Protein 6WMK (pdb70)

Structure (mmCIF, N/CA/C/O backbone):
data_6WMK
#
_entry.id   6WMK
#
_cell.length_a   56.072
_cell.length_b   38.175
_cell.length_c   60.379
_cell.angle_alpha   90.000
_cell.angle_beta   98.260
_cell.angle_gamma   90.000
#
_symmetry.space_group_name_H-M   'P 1 21 1'
#
loop_
_entity.id
_entity.type
_entity.pdbx_description
1 polymer 'Beta sheet heterodimer LHD29 - Chain A'
2 polymer 'Beta sheet heterodimer LHD29 - Chain B'
3 water water
#
loop_
_atom_site.group_PDB
_atom_site.id
_atom_site.type_symbol
_atom_site.label_atom_id
_atom_site.label_alt_id
_atom_site.label_comp_id
_atom_site.label_asym_id
_atom_site.label_entity_id
_atom_site.label_seq_id
_atom_site.pdbx_PDB_ins_code
_atom_site.Cartn_x
_atom_site.Cartn_y
_atom_site.Cartn_z
_atom_site.occupancy
_atom_site.B_iso_or_equiv
_atom_site.auth_seq_id
_atom_site.auth_comp_id
_atom_site.auth_asym_id
_atom_site.auth_atom_id
_atom_site.pdbx_PDB_model_num
ATOM 1 N N . THR A 1 5 ? -3.65795 10.66543 -17.44421 1.000 45.08000 1 THR A N 1
ATOM 2 C CA . THR A 1 5 ? -4.45583 9.45054 -17.32586 1.000 48.34000 1 THR A CA 1
ATOM 3 C C . THR A 1 5 ? -3.56083 8.23663 -17.10791 1.000 43.26000 1 THR A C 1
ATOM 4 O O . THR A 1 5 ? -2.67495 7.95386 -17.91368 1.000 48.27000 1 THR A O 1
ATOM 8 N N . TRP A 1 6 ? -3.79965 7.52000 -16.01334 1.000 33.65000 2 TRP A N 1
ATOM 9 C CA . TRP A 1 6 ? -3.00170 6.36252 -15.63485 1.000 36.55000 2 TRP A CA 1
ATOM 10 C C . TRP A 1 6 ? -3.90142 5.14105 -15.52921 1.000 35.41000 2 TRP A C 1
ATOM 11 O O . TRP A 1 6 ? -4.97418 5.20668 -14.92000 1.000 38.69000 2 TRP A O 1
ATOM 22 N N . GLN A 1 7 ? -3.46405 4.03218 -16.12240 1.000 39.28000 3 GLN A N 1
ATOM 23 C CA . GLN A 1 7 ? -4.23771 2.79854 -16.14462 1.000 41.84000 3 GLN A CA 1
ATOM 24 C C . GLN A 1 7 ? -3.39630 1.66257 -15.58305 1.000 38.61000 3 GLN A C 1
ATOM 25 O O . GLN A 1 7 ? -2.25988 1.45224 -16.01722 1.000 42.13000 3 GLN A O 1
ATOM 31 N N . TRP A 1 8 ? -3.95177 0.94272 -14.61336 1.000 36.04000 4 TRP A N 1
ATOM 32 C CA . TRP A 1 8 ? -3.30196 -0.21160 -14.01169 1.000 25.40000 4 TRP A CA 1
ATOM 33 C C . TRP A 1 8 ? -4.01959 -1.48551 -14.43189 1.000 35.65000 4 TRP A C 1
ATOM 34 O O . TRP A 1 8 ? -5.25366 -1.54254 -14.43395 1.000 36.40000 4 TRP A O 1
ATOM 45 N N . VAL A 1 9 ? -3.24160 -2.50150 -14.79077 1.000 31.89000 5 VAL A N 1
ATOM 46 C CA . VAL A 1 9 ? -3.76212 -3.81814 -15.13936 1.000 26.39000 5 VAL A CA 1
ATOM 47 C C . VAL A 1 9 ? -3.11256 -4.80709 -14.18103 1.000 35.04000 5 VAL A C 1
ATOM 48 O O . VAL A 1 9 ? -1.97723 -5.24717 -14.40057 1.000 35.26000 5 VAL A O 1
ATOM 52 N N . LEU A 1 10 ? -3.82387 -5.15141 -13.11188 1.000 25.94000 6 LEU A N 1
ATOM 53 C CA . LEU A 1 10 ? -3.32640 -6.08181 -12.10886 1.000 26.44000 6 LEU A CA 1
ATOM 54 C C . LEU A 1 10 ? -3.79765 -7.48963 -12.45013 1.000 43.05000 6 LEU A C 1
ATOM 55 O O . LEU A 1 10 ? -4.99593 -7.72003 -12.64265 1.000 43.40000 6 LEU A O 1
ATOM 60 N N . ILE A 1 11 ? -2.85736 -8.42743 -12.52202 1.000 35.96000 7 ILE A N 1
ATOM 61 C CA . ILE A 1 11 ? -3.11073 -9.75420 -13.07421 1.000 42.27000 7 ILE A CA 1
ATOM 62 C C . ILE A 1 11 ? -2.98370 -10.79131 -11.96704 1.000 40.99000 7 ILE A C 1
ATOM 63 O O . ILE A 1 11 ? -1.94304 -10.87897 -11.30329 1.000 41.29000 7 ILE A O 1
ATOM 68 N N . ASN A 1 12 ? -4.04650 -11.57761 -11.77807 1.000 39.60000 8 ASN A N 1
ATOM 69 C CA . ASN A 1 12 ? -4.06647 -12.71702 -10.85888 1.000 45.22000 8 ASN A CA 1
ATOM 70 C C . ASN A 1 12 ? -3.66880 -12.29478 -9.44277 1.000 42.87000 8 ASN A C 1
ATOM 71 O O . ASN A 1 12 ? -2.70514 -12.79568 -8.85958 1.000 65.12000 8 ASN A O 1
ATOM 76 N N . ILE A 1 13 ? -4.43486 -11.35432 -8.89671 1.000 37.09000 9 ILE A N 1
ATOM 77 C CA . ILE A 1 13 ? -4.19411 -10.84462 -7.55520 1.000 42.19000 9 ILE A CA 1
ATOM 78 C C . ILE A 1 13 ? -5.30401 -11.33352 -6.63358 1.000 44.45000 9 ILE A C 1
ATOM 79 O O . ILE A 1 13 ? -6.36504 -11.78537 -7.07208 1.000 43.20000 9 ILE A O 1
ATOM 84 N N . SER A 1 14 ? -5.04466 -11.23661 -5.33294 1.000 48.19000 10 SER A N 1
ATOM 85 C CA . SER A 1 14 ? -5.98798 -11.69603 -4.32617 1.000 46.36000 10 SER A CA 1
ATOM 86 C C . SER A 1 14 ? -7.26250 -10.85593 -4.34046 1.000 57.27000 10 SER A C 1
ATOM 87 O O . SER A 1 14 ? -7.28672 -9.71182 -4.80311 1.000 49.67000 10 SER A O 1
ATOM 90 N N . GLU A 1 15 ? -8.33914 -11.45002 -3.82118 1.000 53.38000 11 GLU A N 1
ATOM 91 C CA . GLU A 1 15 ? -9.58542 -10.70894 -3.66742 1.000 59.84000 11 GLU A CA 1
ATOM 92 C C . GLU A 1 15 ? -9.47317 -9.65552 -2.57405 1.000 58.88000 11 GLU A C 1
ATOM 93 O O . GLU A 1 15 ? -10.07793 -8.58310 -2.68342 1.000 58.45000 11 GLU A O 1
ATOM 95 N N . GLU A 1 16 ? -8.70669 -9.93895 -1.51814 1.000 47.08000 12 GLU A N 1
ATOM 96 C CA . GLU A 1 16 ? -8.50773 -8.94947 -0.46507 1.000 50.69000 12 GLU A CA 1
ATOM 97 C C . GLU A 1 16 ? -7.58915 -7.82798 -0.93276 1.000 56.03000 12 GLU A C 1
ATOM 98 O O . GLU A 1 16 ? -7.79349 -6.66148 -0.57672 1.000 60.67000 12 GLU A O 1
ATOM 100 N N . ALA A 1 17 ? -6.57099 -8.16237 -1.72999 1.000 56.60000 13 ALA A N 1
ATOM 101 C CA . ALA A 1 17 ? -5.68366 -7.13629 -2.26741 1.000 52.96000 13 ALA A CA 1
ATOM 102 C C . ALA A 1 17 ? -6.42626 -6.21389 -3.22511 1.000 47.59000 13 ALA A C 1
ATOM 103 O O . ALA A 1 17 ? -6.22002 -4.99543 -3.20639 1.000 48.01000 13 ALA A O 1
ATOM 105 N N . ARG A 1 18 ? -7.29326 -6.77694 -4.07006 1.000 46.11000 14 ARG A N 1
ATOM 106 C CA . ARG A 1 18 ? -8.09851 -5.95069 -4.96311 1.000 46.42000 14 ARG A CA 1
ATOM 107 C C . ARG A 1 18 ? -8.97263 -4.98223 -4.17664 1.000 55.20000 14 ARG A C 1
ATOM 108 O O . ARG A 1 18 ? -9.12769 -3.81803 -4.56409 1.000 47.85000 14 ARG A O 1
ATOM 116 N N . GLN A 1 19 ? -9.54329 -5.44436 -3.06123 1.000 47.42000 15 GLN A N 1
ATOM 117 C CA . GLN A 1 19 ? -10.38424 -4.57910 -2.24040 1.00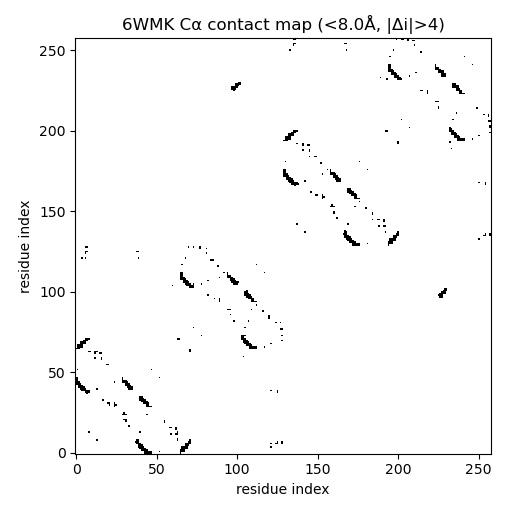0 46.61000 15 GLN A CA 1
ATOM 118 C C . GLN A 1 19 ? -9.58755 -3.41644 -1.66064 1.000 44.23000 15 GLN A C 1
ATOM 119 O O . GLN A 1 19 ? -10.05061 -2.26983 -1.67565 1.000 39.46000 15 GLN A O 1
ATOM 125 N N . ARG A 1 20 ? -8.38555 -3.69131 -1.14503 1.000 39.84000 16 ARG A N 1
ATOM 126 C CA . ARG A 1 20 ? -7.58211 -2.63184 -0.54126 1.000 52.17000 16 ARG A CA 1
ATOM 127 C C . ARG A 1 20 ? -7.09359 -1.63714 -1.58769 1.000 42.40000 16 ARG A C 1
ATOM 128 O O . ARG A 1 20 ? -6.98679 -0.43784 -1.30685 1.000 45.54000 16 ARG A O 1
ATOM 136 N N . ILE A 1 21 ? -6.78669 -2.11258 -2.79692 1.000 39.81000 17 ILE A N 1
ATOM 137 C CA . ILE A 1 21 ? -6.29740 -1.21251 -3.83711 1.000 44.94000 17 ILE A CA 1
ATOM 138 C C . ILE A 1 21 ? -7.42032 -0.31698 -4.34190 1.000 33.49000 17 ILE A C 1
ATOM 139 O O . ILE A 1 21 ? -7.22807 0.88951 -4.53360 1.000 39.47000 17 ILE A O 1
ATOM 144 N N . GLU A 1 22 ? -8.60851 -0.88719 -4.56504 1.000 39.88000 18 GLU A N 1
ATOM 145 C CA . GLU A 1 22 ? -9.73874 -0.08171 -5.01896 1.000 44.26000 18 GLU A CA 1
ATOM 146 C C . GLU A 1 22 ? -10.07926 1.00986 -4.01148 1.000 38.16000 18 GLU A C 1
ATOM 147 O O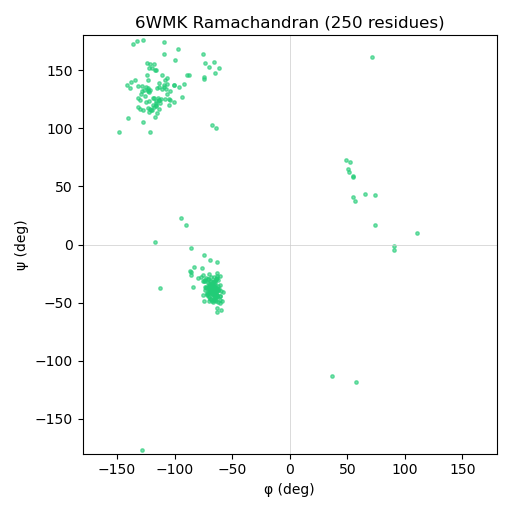 . GLU A 1 22 ? -10.30674 2.16459 -4.39084 1.000 44.07000 18 GLU A O 1
ATOM 153 N N . GLU A 1 23 ? -10.11115 0.66701 -2.72103 1.000 36.77000 19 GLU A N 1
ATOM 154 C CA . GLU A 1 23 ? -10.42333 1.66595 -1.70316 1.000 52.43000 19 GLU A CA 1
ATOM 155 C C . GLU A 1 23 ? -9.32518 2.71711 -1.60495 1.000 46.63000 19 GLU A C 1
ATOM 156 O O . GLU A 1 23 ? -9.60621 3.89661 -1.36240 1.000 56.61000 19 GLU A O 1
ATOM 162 N N . TYR A 1 24 ? -8.06908 2.31113 -1.79457 1.000 43.16000 20 TYR A N 1
ATOM 163 C CA . TYR A 1 24 ? -6.97130 3.26902 -1.73395 1.000 42.72000 20 TYR A CA 1
ATOM 164 C C . TYR A 1 24 ? -7.01771 4.23705 -2.91010 1.000 44.72000 20 TYR A C 1
ATOM 165 O O . TYR A 1 24 ? -6.75187 5.43356 -2.74661 1.000 34.88000 20 TYR A O 1
ATOM 174 N N . VAL A 1 25 ? -7.36212 3.74179 -4.10083 1.000 37.09000 21 VAL A N 1
ATOM 175 C CA . VAL A 1 25 ? -7.43199 4.61047 -5.27204 1.000 42.53000 21 VAL A CA 1
ATOM 176 C C . VAL A 1 25 ? -8.64901 5.52520 -5.19121 1.000 38.92000 21 VAL A C 1
ATOM 177 O O . VAL A 1 25 ? -8.59357 6.68969 -5.60478 1.000 38.69000 21 VAL A O 1
ATOM 181 N N . ARG A 1 26 ? -9.76484 5.02005 -4.65484 1.000 37.24000 22 ARG A N 1
ATOM 182 C CA . ARG A 1 26 ? -10.95793 5.85213 -4.51409 1.000 37.43000 22 ARG A CA 1
ATOM 183 C C . ARG A 1 26 ? -10.72013 7.00166 -3.54214 1.000 41.83000 22 ARG A C 1
ATOM 184 O O . ARG A 1 26 ? -11.21135 8.11535 -3.75923 1.000 46.49000 22 ARG A O 1
ATOM 192 N N . ARG A 1 27 ? -9.97049 6.75264 -2.46511 1.000 41.71000 23 ARG A N 1
ATOM 193 C CA . ARG A 1 27 ? -9.63219 7.82748 -1.53687 1.000 46.10000 23 ARG A CA 1
ATOM 194 C C . ARG A 1 27 ? -8.70714 8.84729 -2.18839 1.000 37.39000 23 ARG A C 1
ATOM 195 O O . ARG A 1 27 ? -8.87529 10.05730 -1.99710 1.000 45.40000 23 ARG A O 1
ATOM 203 N N . ILE A 1 28 ? -7.72418 8.37870 -2.96019 1.000 49.75000 24 ILE A N 1
ATOM 204 C CA . ILE A 1 28 ? -6.82304 9.29551 -3.65148 1.000 46.21000 24 ILE A CA 1
ATOM 205 C C . ILE A 1 28 ? -7.57688 10.08802 -4.71137 1.000 47.36000 24 ILE A C 1
ATOM 206 O O . ILE A 1 28 ? -7.37163 11.29859 -4.86397 1.000 56.88000 24 ILE A O 1
ATOM 211 N N . SER A 1 29 ? -8.46755 9.42400 -5.45245 1.000 42.69000 25 SER A N 1
ATOM 212 C CA . SER A 1 29 ? -9.24247 10.11663 -6.47605 1.000 48.17000 25 SER A CA 1
ATOM 213 C C . SER A 1 29 ? -10.18117 11.15012 -5.86769 1.000 53.51000 25 SER A C 1
ATOM 214 O O . SER A 1 29 ? -10.40662 12.20770 -6.46615 1.000 61.11000 25 SER A O 1
ATOM 217 N N . LYS A 1 30 ? -10.73034 10.86871 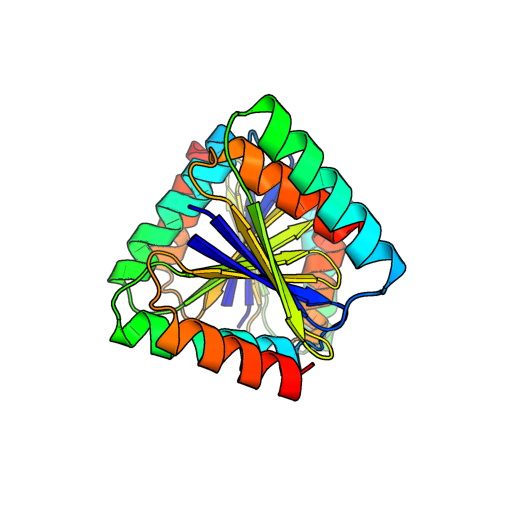-4.68405 0.850 42.35000 26 LYS A N 1
ATOM 218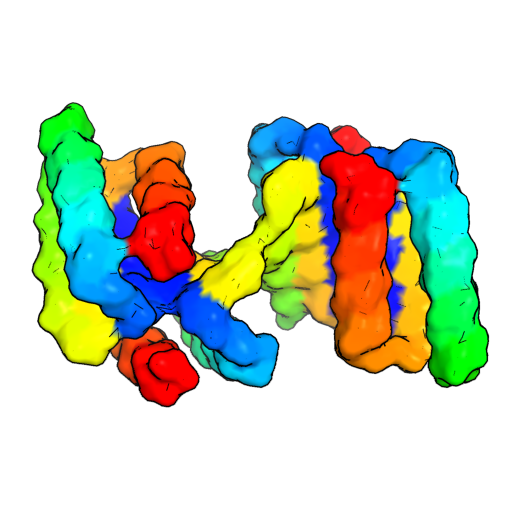 C CA . LYS A 1 30 ? -11.61515 11.82912 -4.03321 0.850 44.71000 26 LYS A CA 1
ATOM 219 C C . LYS A 1 30 ? -10.85908 13.08209 -3.61038 0.850 42.93000 26 LYS A C 1
ATOM 220 O O . LYS A 1 30 ? -11.34991 14.20161 -3.79559 0.850 47.79000 26 LYS A O 1
ATOM 226 N N . LYS A 1 31 ? -9.66105 12.91703 -3.04550 0.810 55.19000 27 LYS A N 1
ATOM 227 C CA . LYS A 1 31 ? -8.92311 14.07129 -2.54485 0.810 46.42000 27 LYS A CA 1
ATOM 228 C C . LYS A 1 31 ? -8.34247 14.90613 -3.67853 0.810 50.34000 27 LYS A C 1
ATOM 229 O O . LYS A 1 31 ? -8.20886 16.12699 -3.53987 0.810 45.67000 27 LYS A O 1
ATOM 235 N N . GLU A 1 32 ? -8.00062 14.27776 -4.80025 1.000 55.52000 28 GLU A N 1
ATOM 236 C CA . GLU A 1 32 ? -7.45628 14.98558 -5.95064 1.000 54.66000 28 GLU A CA 1
ATOM 237 C C . GLU A 1 32 ? -8.53357 15.54186 -6.87208 1.000 45.00000 28 GLU A C 1
ATOM 238 O O . GLU A 1 32 ? -8.20051 16.21503 -7.85293 1.000 57.95000 28 GLU A O 1
ATOM 244 N N . GLY A 1 33 ? -9.80693 15.28149 -6.58690 1.000 47.62000 29 GLY A N 1
ATOM 245 C CA . GLY A 1 33 ? -10.87519 15.81483 -7.40769 1.000 52.89000 29 GLY A CA 1
ATOM 246 C C . GLY A 1 33 ? -11.05136 15.14616 -8.74861 1.000 60.15000 29 GLY A C 1
ATOM 247 O O . GLY A 1 33 ? -11.70615 15.71141 -9.62985 1.000 49.82000 29 GLY A O 1
ATOM 248 N N . THR A 1 34 ? -10.48333 13.96195 -8.93479 1.000 63.55000 30 THR A N 1
ATOM 249 C CA . THR A 1 34 ? -10.63980 13.18742 -10.15519 1.000 59.85000 30 THR A CA 1
ATOM 250 C C . THR A 1 34 ? -11.51025 11.96579 -9.88128 1.000 47.68000 30 THR A C 1
ATOM 251 O O . THR A 1 34 ? -11.89593 11.68961 -8.73933 1.000 61.54000 30 THR A O 1
ATOM 255 N N . GLU A 1 35 ? -11.82594 11.23355 -10.94886 0.900 47.59000 31 GLU A N 1
ATOM 256 C CA . GLU A 1 35 ? -12.64779 10.03902 -10.84276 0.900 51.23000 31 GLU A CA 1
ATOM 257 C C . GLU A 1 35 ? -11.89878 8.83751 -11.40146 0.900 51.77000 31 GLU A C 1
ATOM 258 O O . GLU A 1 35 ? -11.04047 8.97123 -12.27913 0.900 49.88000 31 GLU A O 1
ATOM 264 N N . VAL A 1 36 ? -12.23042 7.66069 -10.87715 1.000 43.05000 32 VAL A N 1
ATOM 265 C CA . VAL A 1 36 ? -11.54168 6.42160 -11.20982 1.000 46.73000 32 VAL A CA 1
ATOM 266 C C . VAL A 1 36 ? -12.56789 5.40948 -11.70113 1.000 43.06000 32 VAL A C 1
ATOM 267 O O . VAL A 1 36 ? -13.65105 5.27677 -11.12182 1.000 41.30000 32 VAL A O 1
ATOM 271 N N . HIS A 1 37 ? -12.23053 4.71168 -12.78183 1.000 41.73000 33 HIS A N 1
ATOM 272 C CA . HIS A 1 37 ? -13.08456 3.68567 -13.36571 1.000 45.77000 33 HIS A CA 1
ATOM 273 C C . HIS A 1 37 ? -12.43438 2.32234 -13.17586 1.000 48.67000 33 HIS A C 1
ATOM 274 O O . HIS A 1 37 ? -11.28243 2.12039 -13.57308 1.000 35.63000 33 HIS A O 1
ATOM 281 N N . PHE A 1 38 ? -13.16737 1.39545 -12.56576 1.000 40.27000 34 PHE A N 1
ATOM 282 C CA . PHE A 1 38 ? -12.68041 0.04544 -12.32259 1.000 38.28000 34 PHE A CA 1
ATOM 283 C C . PHE A 1 38 ? -13.36078 -0.93420 -13.26844 1.000 34.67000 34 PHE A C 1
ATOM 284 O O . PHE A 1 38 ? -14.54415 -0.78624 -13.58575 1.000 33.59000 34 PHE A O 1
ATOM 292 N N . GLU A 1 39 ? -12.60411 -1.93278 -13.71614 1.000 31.26000 35 GLU A N 1
ATOM 293 C CA . GLU A 1 39 ? -13.14127 -3.05078 -14.47714 1.000 31.69000 35 GLU A CA 1
ATOM 294 C C . GLU A 1 39 ? -12.55226 -4.33609 -13.92022 1.000 43.22000 35 GLU A C 1
ATOM 295 O O . GLU A 1 39 ? -11.37411 -4.37845 -13.55339 1.000 35.09000 35 GLU A O 1
ATOM 301 N N . LYS A 1 40 ? -13.37486 -5.37945 -13.85491 1.000 36.99000 36 LYS A N 1
ATOM 302 C CA . LYS A 1 40 ? -12.98339 -6.63857 -13.23853 1.000 35.92000 36 LYS A CA 1
ATOM 303 C C . LYS A 1 40 ? -13.33027 -7.79597 -14.15880 1.000 48.28000 36 LYS A C 1
ATOM 304 O O . LYS A 1 40 ? -14.47966 -7.93131 -14.58990 1.000 40.38000 36 LYS A O 1
ATOM 310 N N . ASP A 1 41 ? -12.33248 -8.62002 -14.45803 1.000 42.92000 37 ASP A N 1
ATOM 311 C CA . ASP A 1 41 ? -12.52016 -9.89741 -15.12409 1.000 47.18000 37 ASP A CA 1
ATOM 312 C C . ASP A 1 41 ? -11.83668 -10.96562 -14.28360 1.000 52.12000 37 ASP A C 1
ATOM 313 O O . ASP A 1 41 ? -11.19315 -10.66878 -13.27229 1.000 53.16000 37 ASP A O 1
ATOM 318 N N . ASP A 1 42 ? -11.98061 -12.22033 -14.69812 1.000 56.73000 38 ASP A N 1
ATOM 319 C CA . ASP A 1 42 ? -11.39515 -13.32185 -13.93804 1.000 57.52000 38 ASP A CA 1
ATOM 320 C C . ASP A 1 42 ? -9.87800 -13.23366 -14.02495 1.000 43.50000 38 ASP A C 1
ATOM 321 O O . ASP A 1 42 ? -9.27716 -13.57563 -15.04581 1.000 58.01000 38 ASP A O 1
ATOM 326 N N . GLY A 1 43 ? -9.25500 -12.75566 -12.94787 1.000 51.59000 39 GLY A N 1
ATOM 327 C CA . GLY A 1 43 ? -7.81630 -12.65990 -12.86482 1.000 59.60000 39 GLY A CA 1
ATOM 328 C C . GLY A 1 43 ? -7.21913 -11.35537 -13.34775 1.000 46.74000 39 GLY A C 1
ATOM 329 O O . GLY A 1 43 ? -6.00072 -11.17416 -13.23158 1.000 57.51000 39 GLY A O 1
ATOM 330 N N . VAL A 1 44 ? -8.02489 -10.44183 -13.88508 1.000 55.53000 40 VAL A N 1
ATOM 331 C CA . VAL A 1 44 ? -7.53497 -9.16916 -14.40458 1.000 47.48000 40 VAL A CA 1
ATOM 332 C C . VAL A 1 44 ? -8.37565 -8.04906 -13.80710 1.000 49.87000 40 VAL A C 1
ATOM 333 O O . VAL A 1 44 ? -9.60557 -8.05305 -13.93974 1.000 46.87000 40 VAL A O 1
ATOM 337 N N . LEU A 1 45 ? -7.71523 -7.09202 -13.15773 1.000 37.65000 41 LEU A N 1
ATOM 338 C CA . LEU A 1 45 ? -8.36752 -5.92013 -12.58469 1.000 35.08000 41 LEU A CA 1
ATOM 339 C C . LEU A 1 45 ? -7.85608 -4.67533 -13.29500 1.000 37.71000 41 LEU A C 1
ATOM 340 O O . LEU A 1 45 ? -6.65424 -4.38823 -13.26287 1.000 37.66000 41 LEU A O 1
ATOM 345 N N . HIS A 1 46 ? -8.76446 -3.94364 -13.93247 1.000 27.84000 42 HIS A N 1
ATOM 346 C CA . HIS A 1 46 ? -8.44231 -2.69003 -14.59846 1.000 33.63000 42 HIS A CA 1
ATOM 347 C C . HIS A 1 46 ? -8.75058 -1.51868 -13.67719 1.000 32.63000 42 HIS A C 1
ATOM 348 O O . HIS A 1 46 ? -9.80554 -1.47741 -13.03733 1.000 32.15000 42 HIS A O 1
ATOM 355 N N . ILE A 1 47 ? -7.82295 -0.56795 -13.61572 1.000 32.27000 43 ILE A N 1
ATOM 356 C CA . ILE A 1 47 ? -7.99151 0.66210 -12.85233 1.000 32.24000 43 ILE A CA 1
ATOM 357 C C . ILE A 1 47 ? -7.59125 1.81572 -13.75431 1.000 42.02000 43 ILE A C 1
ATOM 358 O O . ILE A 1 47 ? -6.43806 1.88987 -14.19150 1.000 34.48000 43 ILE A O 1
ATOM 363 N N . ARG A 1 48 ? -8.53188 2.71304 -14.02863 1.000 31.22000 44 ARG A N 1
ATOM 364 C CA . ARG A 1 48 ? -8.29800 3.84647 -14.91570 1.000 35.20000 44 ARG A CA 1
ATOM 365 C C . ARG A 1 48 ? -8.58908 5.12692 -14.14684 1.000 35.61000 44 ARG A C 1
ATOM 366 O O . ARG A 1 48 ? -9.73804 5.38464 -13.77505 1.000 39.03000 44 ARG A O 1
ATOM 374 N N . VAL A 1 49 ? -7.55187 5.92391 -13.90805 1.000 35.48000 45 VAL A N 1
ATOM 375 C CA . VAL A 1 49 ? -7.66901 7.17214 -13.16536 1.000 37.86000 45 VAL A CA 1
ATOM 376 C C . VAL A 1 49 ? -7.34776 8.31891 -14.11128 1.000 35.18000 45 VAL A C 1
ATOM 377 O O . VAL A 1 49 ? -6.20607 8.45387 -14.57029 1.000 40.62000 45 VAL A O 1
ATOM 381 N N . LYS A 1 50 ? -8.35338 9.13721 -14.40221 1.000 37.09000 46 LYS A N 1
ATOM 382 C CA . LYS A 1 50 ? -8.16395 10.33435 -15.20441 1.000 40.63000 46 LYS A CA 1
ATOM 383 C C . LYS A 1 50 ? -7.46426 11.41592 -14.38989 1.000 49.08000 46 LYS A C 1
ATOM 384 O O . LYS A 1 50 ? -7.69708 11.56146 -13.19182 1.000 55.15000 46 LYS A O 1
ATOM 390 N N . ASN A 1 51 ? -6.60196 12.17681 -15.05754 1.000 56.48000 47 ASN A N 1
ATOM 391 C CA . ASN A 1 51 ? -5.90574 13.32280 -14.47212 1.000 54.67000 47 ASN A CA 1
ATOM 392 C C . ASN A 1 51 ? -5.26350 12.96161 -13.13055 1.000 48.78000 47 ASN A C 1
ATOM 393 O O . ASN A 1 51 ? -5.70791 13.36810 -12.05850 1.000 57.94000 47 ASN A O 1
ATOM 398 N N . LEU A 1 52 ? -4.19306 12.18190 -13.22886 1.000 42.90000 48 LEU A N 1
ATOM 399 C CA . LEU A 1 52 ? -3.41518 11.77812 -12.06890 1.000 41.21000 48 LEU A CA 1
ATOM 400 C C . LEU A 1 52 ? -1.97169 12.21344 -12.26408 1.000 54.87000 48 LEU A C 1
ATOM 401 O O . LEU A 1 52 ? -1.39456 12.00137 -13.33580 1.000 45.98000 48 LEU A O 1
ATOM 406 N N . HIS A 1 53 ? -1.39765 12.82544 -11.23360 1.000 54.78000 49 HIS A N 1
ATOM 407 C CA . HIS A 1 53 ? -0.02465 13.28934 -11.31403 1.000 47.51000 49 HIS A CA 1
ATOM 408 C C . HIS A 1 53 ? 0.94703 12.11952 -11.20214 1.000 51.47000 49 HIS A C 1
ATOM 409 O O . HIS A 1 53 ? 0.59496 11.01530 -10.77765 1.000 50.78000 49 HIS A O 1
ATOM 416 N N . GLU A 1 54 ? 2.19403 12.38597 -11.58957 1.000 59.34000 50 GLU A N 1
ATOM 417 C CA . GLU A 1 54 ? 3.18223 11.32078 -11.71286 1.000 49.07000 50 GLU A CA 1
ATOM 418 C C . GLU A 1 54 ? 3.56971 10.75650 -10.35111 1.000 55.20000 50 GLU A C 1
ATOM 419 O O . GLU A 1 54 ? 3.79188 9.54760 -10.21576 1.000 50.01000 50 GLU A O 1
ATOM 425 N N . LYS A 1 55 ? 3.65619 11.61230 -9.33052 0.920 46.54000 51 LYS A N 1
ATOM 426 C CA . LYS A 1 55 ? 4.00323 11.12877 -7.99922 0.920 50.44000 51 LYS A CA 1
ATOM 427 C C . LYS A 1 55 ? 2.86607 10.32435 -7.38319 0.920 48.33000 51 LYS A C 1
AT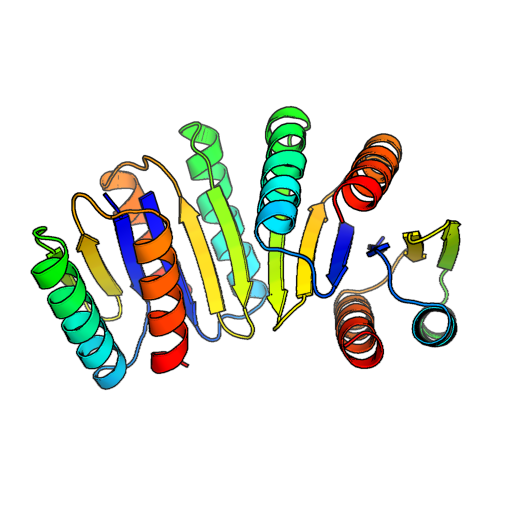OM 428 O O . LYS A 1 55 ? 3.11666 9.37759 -6.62924 0.920 50.93000 51 LYS A O 1
ATOM 434 N N . ARG A 1 56 ? 1.61730 10.68121 -7.69209 1.000 40.60000 52 ARG A N 1
ATOM 435 C CA . ARG A 1 56 ? 0.48597 9.88741 -7.22566 1.000 48.12000 52 ARG A CA 1
ATOM 436 C C . ARG A 1 56 ? 0.49202 8.50101 -7.85105 1.000 49.12000 52 ARG A C 1
ATOM 437 O O . ARG A 1 56 ? 0.18858 7.50966 -7.17746 1.000 45.60000 52 ARG A O 1
ATOM 445 N N . ALA A 1 57 ? 0.83382 8.41353 -9.13942 1.000 41.91000 53 ALA A N 1
ATOM 446 C CA . ALA A 1 57 ? 0.84697 7.12553 -9.82300 1.000 39.98000 53 ALA A CA 1
ATOM 447 C C . ALA A 1 57 ? 1.86900 6.18310 -9.20587 1.000 37.29000 53 ALA A C 1
ATOM 448 O O . ALA A 1 57 ? 1.57912 5.00775 -8.96581 1.000 40.23000 53 ALA A O 1
ATOM 450 N N . ARG A 1 58 ? 3.07738 6.68181 -8.94242 1.000 47.43000 54 ARG A N 1
ATOM 451 C CA . ARG A 1 58 ? 4.09976 5.86920 -8.29428 1.000 53.62000 54 ARG A CA 1
ATOM 452 C C . ARG A 1 58 ? 3.65811 5.43122 -6.90803 1.000 40.94000 54 ARG A C 1
ATOM 453 O O . ARG A 1 58 ? 3.94971 4.30913 -6.48037 1.000 45.51000 54 ARG A O 1
ATOM 461 N N . GLU A 1 59 ? 2.96948 6.31100 -6.17945 1.000 47.59000 55 GLU A N 1
ATOM 462 C CA . GLU A 1 59 ? 2.49967 5.95393 -4.84894 1.000 47.41000 55 GLU A CA 1
ATOM 463 C C . GLU A 1 59 ? 1.46803 4.83585 -4.92225 1.000 43.46000 55 GLU A C 1
ATOM 464 O O . GLU A 1 59 ? 1.51382 3.88354 -4.13650 1.000 42.81000 55 GLU A O 1
ATOM 470 N N . ILE A 1 60 ? 0.52782 4.93677 -5.86447 1.000 36.16000 56 ILE A N 1
ATOM 471 C CA . ILE A 1 60 ? -0.47627 3.88892 -6.03425 1.000 40.83000 56 ILE A CA 1
ATOM 472 C C . ILE A 1 60 ? 0.18382 2.58352 -6.44885 1.000 38.20000 56 ILE A C 1
ATOM 473 O O . ILE A 1 60 ? -0.22813 1.49732 -6.01897 1.000 35.07000 56 ILE A O 1
ATOM 478 N N . HIS A 1 61 ? 1.22242 2.66226 -7.28276 1.000 34.32000 57 HIS A N 1
ATOM 479 C CA . HIS A 1 61 ? 1.88552 1.45279 -7.75355 1.000 39.37000 57 HIS A CA 1
ATOM 480 C C . HIS A 1 61 ? 2.65159 0.76678 -6.62921 1.000 36.53000 57 HIS A C 1
ATOM 481 O O . HIS A 1 61 ? 2.67340 -0.46645 -6.54899 1.000 34.93000 57 HIS A O 1
ATOM 488 N N . GLU A 1 62 ? 3.28816 1.54673 -5.75244 1.000 39.94000 58 GLU A N 1
ATOM 489 C CA . GLU A 1 62 ? 4.00965 0.94925 -4.63338 1.000 41.29000 58 GLU A CA 1
ATOM 490 C C . GLU A 1 62 ? 3.05072 0.31796 -3.63198 1.000 45.31000 58 GLU A C 1
ATOM 491 O O . GLU A 1 62 ? 3.32077 -0.76846 -3.10671 1.000 44.34000 58 GLU A O 1
ATOM 497 N N . TYR A 1 63 ? 1.92593 0.98176 -3.35392 1.000 35.79000 59 TYR A N 1
ATOM 498 C CA . TYR A 1 63 ? 0.93411 0.39685 -2.45868 1.000 42.25000 59 TYR A CA 1
ATOM 499 C C . TYR A 1 63 ? 0.32439 -0.86463 -3.05380 1.000 45.95000 59 TYR A C 1
ATOM 500 O O . TYR A 1 63 ? -0.02205 -1.79264 -2.31415 1.000 43.85000 59 TYR A O 1
ATOM 509 N N . ALA A 1 64 ? 0.18797 -0.91778 -4.38055 1.000 46.45000 60 ALA A N 1
ATOM 510 C CA . ALA A 1 64 ? -0.33915 -2.11566 -5.02518 1.000 38.69000 60 ALA A CA 1
ATOM 511 C C . ALA A 1 64 ? 0.57443 -3.30943 -4.78404 1.000 41.58000 60 ALA A C 1
ATOM 512 O O . ALA A 1 64 ? 0.11741 -4.38258 -4.37635 1.000 42.00000 60 ALA A O 1
ATOM 514 N N . LYS A 1 65 ? 1.87749 -3.13699 -5.02187 1.000 40.74000 61 LYS A N 1
ATOM 515 C CA . LYS A 1 65 ? 2.81827 -4.22614 -4.78365 1.000 49.01000 61 LYS A CA 1
ATOM 516 C C . LYS A 1 65 ? 2.88421 -4.60121 -3.30930 1.000 51.40000 61 LYS A C 1
ATOM 517 O O . LYS A 1 65 ? 3.13630 -5.76530 -2.97880 1.000 48.48000 61 LYS A O 1
ATOM 523 N N . ARG A 1 66 ? 2.65344 -3.63982 -2.41335 1.000 42.64000 62 ARG A N 1
ATOM 524 C CA . ARG A 1 66 ? 2.71710 -3.93437 -0.98596 1.000 46.32000 62 ARG A CA 1
ATOM 525 C C . ARG A 1 66 ? 1.60905 -4.89355 -0.56751 1.000 49.35000 62 ARG A C 1
ATOM 526 O O . ARG A 1 66 ? 1.86374 -5.86725 0.15037 1.000 45.93000 62 ARG A O 1
ATOM 528 N N . VAL A 1 67 ? 0.37765 -4.64656 -1.01741 1.000 45.78000 63 VAL A N 1
ATOM 529 C CA . VAL A 1 67 ? -0.75246 -5.47393 -0.60833 1.000 45.93000 63 VAL A CA 1
ATOM 530 C C . VAL A 1 67 ? -0.93540 -6.71750 -1.47377 1.000 49.41000 63 VAL A C 1
ATOM 531 O O . VAL A 1 67 ? -1.54310 -7.69464 -1.01291 1.000 50.55000 63 VAL A O 1
ATOM 535 N N . ILE A 1 68 ? -0.43832 -6.71104 -2.71280 1.000 45.51000 64 ILE A N 1
ATOM 536 C CA . ILE A 1 68 ? -0.54386 -7.90056 -3.55380 1.000 44.95000 64 ILE A CA 1
ATOM 537 C C . ILE A 1 68 ? 0.42497 -8.97481 -3.07765 1.000 47.93000 64 ILE A C 1
ATOM 538 O O . ILE A 1 68 ? 0.09474 -10.16772 -3.06614 1.000 44.29000 64 ILE A O 1
ATOM 543 N N . LEU A 1 69 ? 1.62668 -8.57162 -2.67279 1.000 53.06000 65 LEU A N 1
ATOM 544 C CA . LEU A 1 69 ? 2.63331 -9.49153 -2.14907 1.000 49.88000 65 LEU A CA 1
ATOM 545 C C . LEU A 1 69 ? 2.09307 -10.32013 -0.98887 1.000 50.39000 65 LEU A C 1
ATOM 546 O O . LEU A 1 69 ? 1.88218 -9.80074 0.10619 1.000 64.16000 65 LEU A O 1
ATOM 551 N N . SER B 2 5 ? -1.02864 6.53237 -19.73991 1.000 42.75000 66 SER B N 1
ATOM 552 C CA . SER B 2 5 ? -0.04115 5.51962 -19.38434 1.000 47.63000 66 SER B CA 1
ATOM 553 C C . SER B 2 5 ? -0.70952 4.27184 -18.81835 1.000 42.35000 66 SER B C 1
ATOM 554 O O . SER B 2 5 ? -1.60517 4.36260 -17.97960 1.000 41.04000 66 SER B O 1
ATOM 557 N N . SER B 2 6 ? -0.26576 3.10737 -19.28175 1.000 38.19000 67 SER B N 1
ATOM 558 C CA . SER B 2 6 ? -0.77921 1.82547 -18.82377 1.000 41.20000 67 SER B CA 1
ATOM 559 C C . SER B 2 6 ? 0.31421 1.07304 -18.07778 1.000 41.74000 67 SER B C 1
ATOM 560 O O . SER B 2 6 ? 1.47574 1.07018 -18.49761 1.000 42.46000 67 SER B O 1
ATOM 563 N N . ILE B 2 7 ? -0.06002 0.43599 -16.97075 1.000 36.63000 68 ILE B N 1
ATOM 564 C CA . ILE B 2 7 ? 0.88392 -0.26538 -16.10771 1.000 36.71000 68 ILE B CA 1
ATOM 565 C C . ILE B 2 7 ? 0.37776 -1.68448 -15.89747 1.000 34.90000 68 ILE B C 1
ATOM 566 O O . ILE B 2 7 ? -0.69003 -1.88492 -15.30592 1.000 35.13000 68 ILE B O 1
ATOM 571 N N . PHE B 2 8 ? 1.14021 -2.66284 -16.37636 1.000 33.44000 69 PHE B N 1
ATOM 572 C CA . PHE B 2 8 ? 0.82379 -4.07345 -16.19482 1.000 24.49000 69 PHE B CA 1
ATOM 573 C C . PHE B 2 8 ? 1.68202 -4.62209 -15.06218 1.000 39.54000 69 PHE B C 1
ATOM 574 O O . PHE B 2 8 ? 2.91449 -4.54732 -15.12028 1.000 41.00000 69 PHE B O 1
ATOM 582 N N . LEU B 2 9 ? 1.03307 -5.16557 -14.03566 1.000 30.63000 70 LEU B N 1
ATOM 583 C CA . LEU B 2 9 ? 1.71615 -5.69096 -12.86016 1.000 38.30000 70 LEU B CA 1
ATOM 584 C C . LEU B 2 9 ? 1.47175 -7.18976 -12.77445 1.000 37.27000 70 LEU B C 1
ATOM 585 O O . LEU B 2 9 ? 0.31902 -7.63433 -12.74452 1.000 37.00000 70 LEU B O 1
ATOM 590 N N . LEU B 2 10 ? 2.55351 -7.96078 -12.73654 1.000 31.08000 71 LEU B N 1
ATOM 591 C CA . LEU B 2 10 ? 2.49653 -9.40755 -12.60655 1.000 36.11000 71 LEU B CA 1
ATOM 592 C C . LEU B 2 10 ? 3.21682 -9.82166 -11.33071 1.000 43.43000 71 LEU B C 1
ATOM 593 O O . LEU B 2 10 ? 4.13521 -9.13738 -10.87086 1.000 45.93000 71 LEU B O 1
ATOM 598 N N . SER B 2 11 ? 2.79460 -10.94789 -10.75879 1.000 49.93000 72 SER B N 1
ATOM 599 C CA . SER B 2 11 ? 3.29215 -11.39410 -9.46515 1.000 51.45000 72 SER B CA 1
ATOM 600 C C . SER B 2 11 ? 3.77733 -12.83342 -9.54906 1.000 58.48000 72 SER B C 1
ATOM 601 O O . SER B 2 11 ? 3.12175 -13.68431 -10.15824 1.000 58.85000 72 SER B O 1
ATOM 604 N N . ASN B 2 12 ? 4.93307 -13.09264 -8.93051 1.000 55.87000 73 ASN B N 1
ATOM 605 C CA . ASN B 2 12 ? 5.48302 -14.44374 -8.79096 1.000 62.56000 73 ASN B CA 1
ATOM 606 C C . ASN B 2 12 ? 5.65563 -15.13047 -10.14493 1.000 60.70000 73 ASN B C 1
ATOM 607 O O . ASN B 2 12 ? 5.43643 -16.33585 -10.28197 1.000 59.81000 73 ASN B O 1
ATOM 612 N N . VAL B 2 13 ? 6.05568 -14.36480 -11.15144 1.000 55.03000 74 VAL B N 1
ATOM 613 C CA . VAL B 2 13 ? 6.23856 -14.90153 -12.49452 1.000 50.93000 74 VAL B CA 1
ATOM 614 C C . VAL B 2 13 ? 7.66319 -15.41565 -12.63711 1.000 62.30000 74 VAL B C 1
ATOM 615 O O . VAL B 2 13 ? 8.60916 -14.87366 -12.05499 1.000 64.00000 74 VAL B O 1
ATOM 619 N N . SER B 2 14 ? 7.81570 -16.48422 -13.41390 1.000 59.70000 75 SER B N 1
ATOM 620 C CA . SER B 2 14 ? 9.13016 -17.05507 -13.65242 1.000 57.94000 75 SER B CA 1
ATOM 621 C C . SER B 2 14 ? 9.93453 -16.16132 -14.59159 1.000 56.17000 75 SER B C 1
ATOM 622 O O . SER B 2 14 ? 9.38462 -15.38069 -15.37326 1.000 52.91000 75 SER B O 1
ATOM 625 N N . GLU B 2 15 ? 11.26214 -16.27939 -14.50199 0.880 45.08000 76 GLU B N 1
ATOM 626 C CA . GLU B 2 15 ? 12.12112 -15.56839 -15.44353 0.880 57.32000 76 GLU B CA 1
ATOM 627 C C . GLU B 2 15 ? 11.87935 -16.03878 -16.86996 0.880 51.4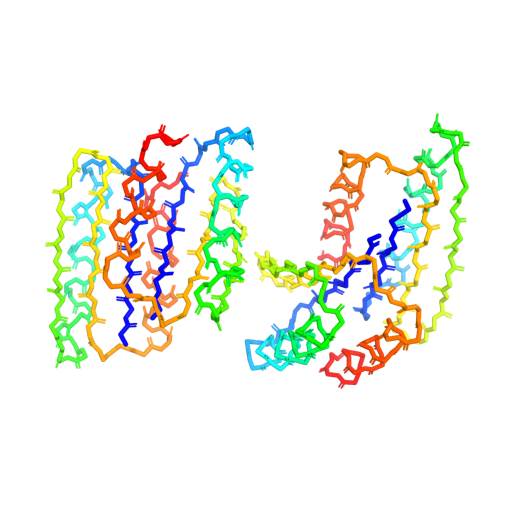0000 76 GLU B C 1
ATOM 628 O O . GLU B 2 15 ? 12.03732 -15.25999 -17.81719 0.880 56.16000 76 GLU B O 1
ATOM 634 N N . GLU B 2 16 ? 11.49861 -17.30645 -17.04052 0.770 56.52000 77 GLU B N 1
ATOM 635 C CA . GLU B 2 16 ? 11.02406 -17.77472 -18.33763 0.770 58.49000 77 GLU B CA 1
ATOM 636 C C . GLU B 2 16 ? 9.78847 -16.99700 -18.77077 0.770 50.32000 77 GLU B C 1
ATOM 637 O O . GLU B 2 16 ? 9.70816 -16.51461 -19.90582 0.770 52.29000 77 GLU B O 1
ATOM 643 N N . ALA B 2 17 ? 8.81458 -16.85674 -17.86756 1.000 52.50000 78 ALA B N 1
ATOM 644 C CA . ALA B 2 17 ? 7.61728 -16.08592 -18.18147 1.000 49.00000 78 ALA B CA 1
ATOM 645 C C . ALA B 2 17 ? 7.91267 -14.59414 -18.25412 1.000 50.64000 78 ALA B C 1
ATOM 646 O O . ALA B 2 17 ? 7.24150 -13.86693 -18.99523 1.000 51.54000 78 ALA B O 1
ATOM 648 N N . ARG B 2 18 ? 8.90460 -14.12103 -17.49531 0.980 46.07000 79 ARG B N 1
ATOM 649 C CA . ARG B 2 18 ? 9.26353 -12.70751 -17.54454 0.980 43.00000 79 ARG B CA 1
ATOM 650 C C . ARG B 2 18 ? 9.83827 -12.33397 -18.90467 0.980 46.27000 79 ARG B C 1
ATOM 651 O O . ARG B 2 18 ? 9.55943 -11.24787 -19.42475 0.980 47.59000 79 ARG B O 1
ATOM 659 N N . GLN B 2 19 ? 10.63623 -13.22412 -19.49916 0.800 49.77000 80 GLN B N 1
ATOM 660 C CA . GLN B 2 19 ? 11.17772 -12.95882 -20.82816 0.800 51.25000 80 GLN B CA 1
ATOM 661 C C . GLN B 2 19 ? 10.07456 -12.92221 -21.87850 0.800 37.34000 80 GLN B C 1
ATOM 662 O O . GLN B 2 19 ? 10.07471 -12.05066 -22.75514 0.800 42.46000 80 GLN B O 1
ATOM 668 N N . ARG B 2 20 ? 9.12686 -13.86015 -21.80802 1.000 48.42000 81 ARG B N 1
ATOM 669 C CA . ARG B 2 20 ? 8.02858 -13.87367 -22.76952 1.000 54.38000 81 ARG B CA 1
ATOM 670 C C . ARG B 2 20 ? 7.15689 -12.63347 -22.62360 1.000 46.77000 81 ARG B C 1
ATOM 671 O O . ARG B 2 20 ? 6.71879 -12.05085 -23.62292 1.000 49.33000 81 ARG B O 1
ATOM 679 N N . ALA B 2 21 ? 6.89559 -12.21530 -21.38242 1.000 47.03000 82 ALA B N 1
ATOM 680 C CA . ALA B 2 21 ? 6.06894 -11.03518 -21.15420 1.000 45.36000 82 ALA B CA 1
ATOM 681 C C . ALA B 2 21 ? 6.73409 -9.77935 -21.70335 1.000 53.69000 82 ALA B C 1
ATOM 682 O O . ALA B 2 21 ? 6.07782 -8.94892 -22.34253 1.000 51.55000 82 ALA B O 1
ATOM 684 N N . GLU B 2 22 ? 8.03911 -9.62448 -21.46790 1.000 46.54000 83 GLU B N 1
ATOM 685 C CA . GLU B 2 22 ? 8.74245 -8.44417 -21.95963 1.000 51.58000 83 GLU B CA 1
ATOM 686 C C . GLU B 2 22 ? 8.87683 -8.47056 -23.47722 1.000 48.10000 83 GLU B C 1
ATOM 687 O O . GLU B 2 22 ? 8.70081 -7.44062 -24.13767 1.000 46.40000 83 GLU B O 1
ATOM 693 N N . GLU B 2 23 ? 9.18299 -9.63949 -24.04704 1.000 43.52000 84 GLU B N 1
ATOM 694 C CA . GLU B 2 23 ? 9.36849 -9.73840 -25.49223 1.000 51.00000 84 GLU B CA 1
ATOM 695 C C . GLU B 2 23 ? 8.08139 -9.41391 -26.24056 1.000 51.83000 84 GLU B C 1
ATOM 696 O O . GLU B 2 23 ? 8.11413 -8.78415 -27.30424 1.000 55.29000 84 GLU B O 1
ATOM 702 N N . TYR B 2 24 ? 6.93712 -9.83249 -25.69571 1.000 52.97000 85 TYR B N 1
ATOM 703 C CA . TYR B 2 24 ? 5.65880 -9.58986 -26.35698 1.000 42.94000 85 TYR B CA 1
ATOM 704 C C . TYR B 2 24 ? 5.34274 -8.10049 -26.43137 1.000 51.01000 85 TYR B C 1
ATOM 705 O O . TYR B 2 24 ? 4.86086 -7.61245 -27.46006 1.000 50.56000 85 TYR B O 1
ATOM 714 N N . VAL B 2 25 ? 5.61442 -7.36127 -25.35624 1.000 50.59000 86 VAL B N 1
ATOM 715 C CA . VAL B 2 25 ? 5.26603 -5.94509 -25.32488 1.000 46.15000 86 VAL B CA 1
ATOM 716 C C . VAL B 2 25 ? 6.25921 -5.11078 -26.12923 1.000 47.98000 86 VAL B C 1
ATOM 717 O O . VAL B 2 25 ? 5.89689 -4.05634 -26.66415 1.000 48.69000 86 VAL B O 1
ATOM 721 N N . ARG B 2 26 ? 7.50935 -5.56432 -26.24635 1.000 47.41000 87 ARG B N 1
ATOM 722 C CA . ARG B 2 26 ? 8.53073 -4.75713 -26.90839 1.000 54.13000 87 ARG B CA 1
ATOM 723 C C . ARG B 2 26 ? 8.21411 -4.55365 -28.38500 1.000 51.26000 87 ARG B C 1
ATOM 724 O O . ARG B 2 26 ? 8.28036 -3.42824 -28.89170 1.000 57.17000 87 ARG B O 1
ATOM 732 N N . ARG B 2 27 ? 7.86802 -5.62911 -29.09562 1.000 46.53000 88 ARG B N 1
ATOM 733 C CA . ARG B 2 27 ? 7.58666 -5.49035 -30.52066 1.000 54.76000 88 ARG B CA 1
ATOM 734 C C . ARG B 2 27 ? 6.28686 -4.73725 -30.76883 1.000 57.19000 88 ARG B C 1
ATOM 735 O O . ARG B 2 27 ? 6.11909 -4.13202 -31.83353 1.000 63.90000 88 ARG B O 1
ATOM 743 N N . ILE B 2 28 ? 5.36129 -4.75775 -29.80902 1.000 48.33000 89 ILE B N 1
ATOM 744 C CA . ILE B 2 28 ? 4.16920 -3.92322 -29.92002 1.000 57.06000 89 ILE B CA 1
ATOM 745 C C . ILE B 2 28 ? 4.54815 -2.45108 -29.82459 1.000 58.11000 89 ILE B C 1
ATOM 746 O O . ILE B 2 28 ? 4.14556 -1.63239 -30.65932 1.000 57.83000 89 ILE B O 1
ATOM 751 N N . SER B 2 29 ? 5.33670 -2.09417 -28.80803 1.000 52.51000 90 SER B N 1
ATOM 752 C CA . SER B 2 29 ? 5.79860 -0.71663 -28.68076 1.000 59.23000 90 SER B CA 1
ATOM 753 C C . SER B 2 29 ? 6.77609 -0.35005 -29.78973 1.000 55.67000 90 SER B C 1
ATOM 754 O O . SER B 2 29 ? 6.87570 0.82421 -30.16381 1.000 65.26000 90 SER B O 1
ATOM 757 N N . LYS B 2 30 ? 7.50330 -1.33558 -30.32210 0.920 51.43000 91 LYS B N 1
ATOM 758 C CA . LYS B 2 30 ? 8.38890 -1.08402 -31.45366 0.920 51.36000 91 LYS B CA 1
ATOM 759 C C . LYS B 2 30 ? 7.60318 -0.71585 -32.70520 0.920 62.71000 91 LYS B C 1
ATOM 760 O O . LYS B 2 30 ? 8.08300 0.07013 -33.52996 0.920 67.71000 91 LYS B O 1
ATOM 766 N N . LYS B 2 31 ? 6.39711 -1.26529 -32.85875 0.890 55.29000 92 LYS B N 1
ATOM 767 C CA . LYS B 2 31 ? 5.58825 -0.99060 -34.04036 0.890 58.96000 92 LYS B CA 1
ATOM 768 C C . LYS B 2 31 ? 4.79270 0.30019 -33.88426 0.890 56.31000 92 LYS B C 1
ATOM 769 O O . LYS B 2 31 ? 4.61512 1.04380 -34.85522 0.890 63.46000 92 LYS B O 1
ATOM 775 N N . GLU B 2 32 ? 4.31240 0.58460 -32.67192 1.000 54.34000 93 GLU B N 1
ATOM 776 C CA . GLU B 2 32 ? 3.54863 1.80120 -32.42488 1.000 60.25000 93 GLU B CA 1
ATOM 777 C C . GLU B 2 32 ? 4.43569 3.01302 -32.16895 1.000 57.23000 93 GLU B C 1
ATOM 778 O O . GLU B 2 32 ? 3.96165 4.14694 -32.29736 1.000 58.15000 93 GLU B O 1
ATOM 784 N N . GLY B 2 33 ? 5.69834 2.80442 -31.81023 1.000 60.53000 94 GLY B N 1
ATOM 785 C CA . GLY B 2 33 ? 6.58673 3.91505 -31.51314 1.000 49.48000 94 GLY B CA 1
ATOM 786 C C . GLY B 2 33 ? 6.31298 4.58065 -30.18269 1.000 62.11000 94 GLY B C 1
ATOM 787 O O . GLY B 2 33 ? 6.32926 5.81537 -30.09540 1.000 55.41000 94 GLY B O 1
ATOM 788 N N . THR B 2 34 ? 6.06308 3.79258 -29.14220 1.000 55.77000 95 THR B N 1
ATOM 789 C CA . THR B 2 34 ? 5.74284 4.30575 -27.82114 1.000 54.27000 95 THR B CA 1
ATOM 790 C C . THR B 2 34 ? 6.80120 3.86557 -26.81835 1.000 51.63000 95 THR B C 1
ATOM 791 O O . THR B 2 34 ? 7.47876 2.85032 -27.00216 1.000 51.42000 95 THR B O 1
ATOM 795 N N . GLU B 2 35 ? 6.93107 4.64446 -25.74688 0.660 42.15000 96 GLU B N 1
ATOM 796 C CA . GLU B 2 35 ? 7.87904 4.32907 -24.68883 0.660 41.73000 96 GLU B CA 1
ATOM 797 C C . GLU B 2 35 ? 7.36327 3.17589 -23.83727 0.660 48.39000 96 GLU B C 1
ATOM 798 O O . GLU B 2 35 ? 6.16386 3.07188 -23.56493 0.660 35.60000 96 GLU B O 1
ATOM 804 N N . VAL B 2 36 ? 8.28031 2.30819 -23.41669 1.000 56.52000 97 VAL B N 1
ATOM 805 C CA . VAL B 2 36 ? 7.95382 1.15407 -22.58742 1.000 38.17000 97 VAL B CA 1
ATOM 806 C C . VAL B 2 36 ? 9.06093 0.97173 -21.55726 1.000 45.25000 97 VAL B C 1
ATOM 807 O O . VAL B 2 36 ? 10.24855 1.09457 -21.87605 1.000 52.88000 97 VAL B O 1
ATOM 811 N N . ARG B 2 37 ? 8.66898 0.69429 -20.31485 1.000 32.43000 98 ARG B N 1
ATOM 812 C CA . ARG B 2 37 ? 9.60809 0.52498 -19.21421 1.000 32.98000 98 ARG B CA 1
ATOM 813 C C . ARG B 2 37 ? 9.34811 -0.81013 -18.53472 1.000 33.79000 98 ARG B C 1
ATOM 814 O O . ARG B 2 37 ? 8.19629 -1.14720 -18.24319 1.000 38.96000 98 ARG B O 1
ATOM 822 N N . PHE B 2 38 ? 10.41496 -1.56647 -18.28512 1.000 37.50000 99 PHE B N 1
ATOM 823 C CA . PHE B 2 38 ? 10.32763 -2.86208 -17.62169 1.000 30.04000 99 PHE B CA 1
ATOM 824 C C . PHE B 2 38 ? 11.06859 -2.78558 -16.29619 1.000 35.78000 99 PHE B C 1
ATOM 825 O O . PHE B 2 38 ? 12.27346 -2.51058 -16.26931 1.000 36.34000 99 PHE B O 1
ATOM 833 N N . GLU B 2 39 ? 10.34992 -3.03080 -15.20291 1.000 30.92000 100 GLU B N 1
ATOM 834 C CA . GLU B 2 39 ? 10.90889 -2.94800 -13.86098 1.000 34.81000 100 GLU B CA 1
ATOM 835 C C . GLU B 2 39 ? 10.60452 -4.23262 -13.10760 1.000 35.52000 100 GLU B C 1
ATOM 836 O O . GLU B 2 39 ? 9.46304 -4.70503 -13.11416 1.000 46.99000 100 GLU B O 1
ATOM 842 N N . LYS B 2 40 ? 11.62294 -4.79079 -12.46091 1.000 47.12000 101 LYS B N 1
ATOM 843 C CA . LYS B 2 40 ? 11.48209 -5.98472 -11.64045 1.000 34.24000 101 LYS B CA 1
ATOM 844 C C . LYS B 2 40 ? 11.68584 -5.61804 -10.17758 1.000 39.89000 101 LYS B C 1
ATOM 845 O O . LYS B 2 40 ? 12.63158 -4.89876 -9.83746 1.000 38.41000 101 LYS B O 1
ATOM 851 N N . ASP B 2 41 ? 10.79403 -6.11041 -9.32131 1.000 44.68000 102 ASP B N 1
ATOM 852 C CA . ASP B 2 41 ? 10.85422 -5.86814 -7.88250 1.000 48.05000 102 ASP B CA 1
ATOM 853 C C . ASP B 2 41 ? 10.45942 -7.16866 -7.19804 1.000 41.19000 102 ASP B C 1
ATOM 854 O O . ASP B 2 41 ? 9.28526 -7.54740 -7.22778 1.000 42.07000 102 ASP B O 1
ATOM 859 N N . ASP B 2 42 ? 11.43492 -7.83218 -6.57061 0.710 48.36000 103 ASP B N 1
ATOM 860 C CA . ASP B 2 42 ? 11.31223 -9.20362 -6.07809 0.710 48.37000 103 ASP B CA 1
ATOM 861 C C . ASP B 2 42 ? 10.47498 -10.05939 -7.02638 0.710 35.93000 103 ASP B C 1
ATOM 862 O O . ASP B 2 42 ? 10.89509 -10.32284 -8.15763 0.710 34.87000 103 ASP B O 1
ATOM 867 N N . GLY B 2 43 ? 9.29458 -10.48986 -6.58834 1.000 38.12000 104 GLY B N 1
ATOM 868 C CA . GLY B 2 43 ? 8.44491 -11.33004 -7.40832 1.000 44.87000 104 GLY B CA 1
ATOM 869 C C . GLY B 2 43 ? 7.47587 -10.56286 -8.28406 1.000 47.11000 104 GLY B C 1
ATOM 870 O O . GLY B 2 43 ? 6.50657 -11.13474 -8.79028 1.000 52.05000 104 GLY B O 1
ATOM 871 N N . PHE B 2 44 ? 7.72455 -9.27060 -8.47466 1.000 42.69000 105 PHE B N 1
ATOM 872 C CA . PHE B 2 44 ? 6.87705 -8.41871 -9.29508 1.000 37.93000 105 PHE B CA 1
ATOM 873 C C . PHE B 2 44 ? 7.58345 -8.05736 -10.59338 1.000 35.44000 105 PHE B C 1
ATOM 874 O O . PHE B 2 44 ? 8.79437 -7.81102 -10.60952 1.000 34.79000 105 PHE B O 1
ATOM 882 N N . LEU B 2 45 ? 6.81384 -8.02843 -11.67732 1.000 24.89000 106 LEU B N 1
ATOM 883 C CA . LEU B 2 45 ? 7.26478 -7.53501 -12.97091 1.000 33.64000 106 LEU B CA 1
ATOM 884 C C . LEU B 2 45 ? 6.32490 -6.42098 -13.40359 1.000 31.60000 106 LEU B C 1
ATOM 885 O O . LEU B 2 45 ? 5.12737 -6.65728 -13.59561 1.000 36.94000 106 LEU B O 1
ATOM 890 N N . THR B 2 46 ? 6.86208 -5.21428 -13.54865 1.000 33.13000 107 THR B N 1
ATOM 891 C CA . THR B 2 46 ? 6.08280 -4.05257 -13.95390 1.000 29.60000 107 THR B CA 1
ATOM 892 C C . THR B 2 46 ? 6.36437 -3.73167 -15.41547 1.000 37.20000 107 THR B C 1
ATOM 893 O O . THR B 2 46 ? 7.52244 -3.54638 -15.80439 1.000 39.10000 107 THR B O 1
ATOM 897 N N . ILE B 2 47 ? 5.30613 -3.67061 -16.21769 1.000 27.86000 108 ILE B N 1
ATOM 898 C CA . ILE B 2 47 ? 5.39138 -3.31924 -17.63038 1.000 42.01000 108 ILE B CA 1
ATOM 899 C C . ILE B 2 47 ? 4.60206 -2.03363 -17.82048 1.000 41.85000 108 ILE B C 1
ATOM 900 O O . ILE B 2 47 ? 3.36679 -2.03576 -17.73791 1.000 33.56000 108 ILE B O 1
ATOM 905 N N . GLU B 2 48 ? 5.30743 -0.93887 -18.07579 1.000 34.09000 109 GLU B N 1
ATOM 906 C CA . GLU B 2 48 ? 4.70444 0.38268 -18.17103 1.000 42.40000 109 GLU B CA 1
ATOM 907 C C . GLU B 2 48 ? 4.81935 0.88003 -19.60484 1.000 38.85000 109 GLU B C 1
ATOM 908 O O . GLU B 2 48 ? 5.92935 1.08308 -20.10640 1.000 41.44000 109 GLU B O 1
ATOM 914 N N . VAL B 2 49 ? 3.67609 1.07340 -20.25810 1.000 37.66000 110 VAL B N 1
ATOM 915 C CA . VAL B 2 49 ? 3.62568 1.55506 -21.63199 1.000 44.40000 110 VAL B CA 1
ATOM 916 C C . VAL B 2 49 ? 2.91452 2.90020 -21.65504 1.000 51.48000 110 VAL B C 1
ATOM 917 O O . VAL B 2 49 ? 2.03771 3.17727 -20.83016 1.000 41.90000 110 VAL B O 1
ATOM 921 N N . LYS B 2 50 ? 3.29863 3.73983 -22.61320 1.000 48.97000 111 LYS B N 1
ATOM 922 C CA . LYS B 2 50 ? 2.79438 5.10254 -22.71604 1.000 52.21000 111 LYS B CA 1
ATOM 923 C C . LYS B 2 50 ? 1.99111 5.26257 -23.99841 1.000 57.50000 111 LYS B C 1
ATOM 924 O O . LYS B 2 50 ? 2.42575 4.81788 -25.06573 1.000 50.48000 111 LYS B O 1
ATOM 926 N N . ASN B 2 51 ? 0.81902 5.89366 -23.88237 1.000 60.23000 112 ASN B N 1
ATOM 927 C CA . ASN B 2 51 ? -0.01857 6.25217 -25.03038 1.000 57.80000 112 ASN B CA 1
ATOM 928 C C . ASN B 2 51 ? -0.33975 5.03968 -25.90149 1.000 50.61000 112 ASN B C 1
ATOM 929 O O . ASN B 2 51 ? -0.33992 5.11830 -27.13170 1.000 49.82000 112 ASN B O 1
ATOM 934 N N . LEU B 2 52 ? -0.62004 3.90907 -25.26216 1.000 62.59000 113 LEU B N 1
ATOM 935 C CA . LEU B 2 52 ? -0.95298 2.69026 -25.98222 1.000 51.29000 113 LEU B CA 1
ATOM 936 C C . LEU B 2 52 ? -2.46116 2.58643 -26.16357 1.000 55.01000 113 LEU B C 1
ATOM 937 O O . LEU B 2 52 ? -3.23240 2.88446 -25.24664 1.000 47.08000 113 LEU B O 1
ATOM 942 N N . SER B 2 53 ? -2.87439 2.16999 -27.35734 1.000 51.23000 114 SER B N 1
ATOM 943 C CA . SER B 2 53 ? -4.29196 2.05253 -27.66028 1.000 62.31000 114 SER B CA 1
ATOM 944 C C . SER B 2 53 ? -4.93851 0.97525 -26.79723 1.000 56.87000 114 SER B C 1
ATOM 945 O O . SER B 2 53 ? -4.31226 -0.02512 -26.43729 1.000 50.21000 114 SER B O 1
ATOM 948 N N . GLU B 2 54 ? -6.21174 1.19444 -26.45881 1.000 64.28000 115 GLU B N 1
ATOM 949 C CA . GLU B 2 54 ? -6.94060 0.20789 -25.66906 1.000 64.95000 115 GLU B CA 1
ATOM 950 C C . GLU B 2 54 ? -7.07414 -1.11125 -26.41714 1.000 61.96000 115 GLU B C 1
ATOM 951 O O . GLU B 2 54 ? -7.14075 -2.17601 -25.79299 1.000 61.25000 115 GLU B O 1
ATOM 957 N N . GLU B 2 55 ? -7.10326 -1.06251 -27.75024 0.790 56.28000 116 GLU B N 1
ATOM 958 C CA . GLU B 2 55 ? -7.12180 -2.29105 -28.53628 0.790 59.64000 116 GLU B CA 1
ATOM 959 C C . GLU B 2 55 ? -5.87578 -3.12738 -28.27191 0.790 56.17000 116 GLU B C 1
ATOM 960 O O . GLU B 2 55 ? -5.96419 -4.34679 -28.08865 0.790 62.84000 116 GLU B O 1
ATOM 966 N N . ARG B 2 56 ? -4.70468 -2.48625 -28.23615 1.000 57.35000 117 ARG B N 1
ATOM 967 C CA . ARG B 2 56 ? -3.47434 -3.20639 -27.92368 1.000 60.48000 117 ARG B CA 1
ATOM 968 C C . ARG B 2 56 ? -3.39051 -3.56446 -26.44480 1.000 54.21000 117 ARG B C 1
ATOM 969 O O . ARG B 2 56 ? -2.79748 -4.58990 -26.09068 1.000 58.14000 117 ARG B O 1
ATOM 977 N N . LEU B 2 57 ? -3.97140 -2.73466 -25.57288 1.000 66.09000 118 LEU B N 1
ATOM 978 C CA . LEU B 2 57 ? -3.92120 -2.99963 -24.13753 1.000 56.17000 118 LEU B CA 1
ATOM 979 C C . LEU B 2 57 ? -4.64842 -4.29092 -23.78738 1.000 51.78000 118 LEU B C 1
ATOM 980 O O . LEU B 2 57 ? -4.16438 -5.08305 -22.97021 1.000 49.16000 118 LEU B O 1
ATOM 985 N N . ARG B 2 58 ? -5.82265 -4.51235 -24.38221 0.930 52.87000 119 ARG B N 1
ATOM 986 C CA . ARG B 2 58 ? -6.55384 -5.74763 -24.12608 0.930 55.37000 119 ARG B CA 1
ATOM 987 C C . ARG B 2 58 ? -5.80022 -6.95935 -24.65765 0.930 43.68000 119 ARG B C 1
ATOM 988 O O . ARG B 2 58 ? -5.90009 -8.04987 -24.08442 0.930 48.08000 119 ARG B O 1
ATOM 996 N N . GLU B 2 59 ? -5.04279 -6.78750 -25.74408 0.720 38.72000 120 GLU B N 1
ATOM 997 C CA . GLU B 2 59 ? -4.23216 -7.88123 -26.27018 0.720 47.92000 120 GLU B CA 1
ATOM 998 C C . GLU B 2 59 ? -3.15144 -8.28521 -25.27619 0.720 51.82000 120 GLU B C 1
ATOM 999 O O . GLU B 2 59 ? -2.96745 -9.47355 -24.98785 0.720 39.15000 120 GLU B O 1
ATOM 1005 N N . ILE B 2 60 ? -2.42039 -7.30220 -24.74515 1.000 41.27000 121 ILE B N 1
ATOM 1006 C CA . ILE B 2 60 ? -1.37306 -7.59263 -23.77022 1.000 45.05000 121 ILE B CA 1
ATOM 1007 C C . ILE B 2 60 ? -1.97292 -8.20599 -22.51265 1.000 45.82000 121 ILE B C 1
ATOM 1008 O O . ILE B 2 60 ? -1.41309 -9.14383 -21.93353 1.000 37.64000 121 ILE B O 1
ATOM 1013 N N . ALA B 2 61 ? -3.12550 -7.69287 -22.07590 1.000 51.10000 122 ALA B N 1
ATOM 1014 C CA . ALA B 2 61 ? -3.76232 -8.22054 -20.87366 1.000 45.99000 122 ALA B CA 1
ATOM 1015 C C . ALA B 2 61 ? -4.17734 -9.67478 -21.05874 1.000 44.62000 122 ALA B C 1
ATOM 1016 O O . ALA B 2 61 ? -4.03970 -10.48872 -20.13782 1.000 54.89000 122 ALA B O 1
ATOM 1018 N N . GLU B 2 62 ? -4.68474 -10.02314 -22.24398 0.910 48.85000 123 GLU B N 1
ATOM 1019 C CA . GLU B 2 62 ? -5.07833 -11.40617 -22.49541 0.910 54.32000 123 GLU B CA 1
ATOM 1020 C C . GLU B 2 62 ? -3.86481 -12.32583 -22.54143 0.910 39.91000 123 GLU B C 1
ATOM 1021 O O . GLU B 2 62 ? -3.91788 -13.45742 -22.04608 0.910 49.66000 123 GLU B O 1
ATOM 1027 N N . TYR B 2 63 ? -2.76117 -11.85720 -23.12768 1.000 57.50000 124 TYR B N 1
ATOM 1028 C CA . TYR B 2 63 ? -1.56227 -12.68476 -23.21625 1.000 47.23000 124 TYR B CA 1
ATOM 1029 C C . TYR B 2 63 ? -0.93318 -12.89226 -21.84433 1.000 47.81000 124 TYR B C 1
ATOM 1030 O O . TYR B 2 63 ? -0.58109 -14.01845 -21.47554 1.000 44.78000 124 TYR B O 1
ATOM 1039 N N . LEU B 2 64 ? -0.77981 -11.81287 -21.07400 1.000 48.33000 125 LEU B N 1
ATOM 1040 C CA . LEU B 2 64 ? -0.18269 -11.93280 -19.74848 1.000 44.44000 125 LEU B CA 1
ATOM 1041 C C . LEU B 2 64 ? -1.04749 -12.76972 -18.81616 1.000 51.90000 125 LEU B C 1
ATOM 1042 O O . LEU B 2 64 ? -0.52140 -13.45490 -17.93190 1.000 46.97000 125 LEU B O 1
ATOM 1047 N N . TRP B 2 65 ? -2.37036 -12.72714 -18.99240 1.000 48.67000 126 TRP B N 1
ATOM 1048 C CA . TRP B 2 65 ? -3.24748 -13.55114 -18.16769 1.000 58.95000 126 TRP B CA 1
ATOM 1049 C C . TRP B 2 65 ? -3.10169 -15.02726 -18.51432 1.000 55.73000 126 TRP B C 1
ATOM 1050 O O . TRP B 2 65 ? -3.16067 -15.88665 -17.62749 1.000 56.32000 126 TRP B O 1
ATOM 1061 N N . ARG B 2 66 ? -2.90709 -15.34357 -19.79670 0.980 57.98000 127 ARG B N 1
ATOM 1062 C CA . ARG B 2 66 ? -2.63275 -16.72697 -20.16790 0.980 61.33000 127 ARG B CA 1
ATOM 1063 C C . ARG B 2 66 ? -1.22748 -17.14488 -19.75558 0.980 59.58000 127 ARG B C 1
ATOM 1064 O O . ARG B 2 66 ? -0.98957 -18.32571 -19.47870 0.980 65.88000 127 ARG B O 1
ATOM 1068 N N . VAL B 2 67 ? -0.29114 -16.19530 -19.70036 1.000 67.59000 128 VAL B N 1
ATOM 1069 C CA . VAL B 2 67 ? 1.07062 -16.51253 -19.28064 1.000 64.43000 128 VAL B CA 1
ATOM 1070 C C . VAL B 2 67 ? 1.13617 -16.70346 -17.77065 1.000 67.17000 128 VAL B C 1
ATOM 1071 O O . VAL B 2 67 ? 1.78508 -17.63318 -17.27544 1.000 67.87000 128 VAL B O 1
ATOM 1075 N N . ALA B 2 68 ? 0.47313 -15.83304 -17.01732 1.000 69.19000 129 ALA B N 1
ATOM 1076 C CA . ALA B 2 68 ? 0.45012 -15.94391 -15.56435 1.000 67.45000 129 ALA B CA 1
ATOM 1077 C C . ALA B 2 68 ? -0.60207 -16.95409 -15.11819 1.000 77.67000 129 ALA B C 1
ATOM 1078 O O . ALA B 2 68 ? -1.40500 -16.67704 -14.22704 1.000 70.53000 129 ALA B O 1
ATOM 1080 N N . THR C 1 5 ? 28.38123 -13.54734 -21.88465 1.000 52.94000 1 THR C N 1
ATOM 1081 C CA . THR C 1 5 ? 29.22388 -12.50210 -21.31539 1.000 53.38000 1 THR C CA 1
ATOM 1082 C C . THR C 1 5 ? 28.40354 -11.54524 -20.45943 1.000 55.31000 1 THR C C 1
ATOM 1083 O O . THR C 1 5 ? 27.41085 -10.98177 -20.91864 1.000 50.16000 1 THR C O 1
ATOM 1087 N N . TRP C 1 6 ? 28.82732 -11.36451 -19.21180 1.000 49.66000 2 TRP C N 1
ATOM 1088 C CA . TRP C 1 6 ? 28.13716 -10.50939 -18.25702 1.000 51.81000 2 TRP C CA 1
ATOM 1089 C C . TRP C 1 6 ? 29.09108 -9.43210 -17.76484 1.000 49.96000 2 TRP C C 1
ATOM 1090 O O . TRP C 1 6 ? 30.22578 -9.73062 -17.37685 1.000 50.08000 2 TRP C O 1
ATOM 1101 N N . GLN C 1 7 ? 28.62965 -8.18408 -17.78381 1.000 46.38000 3 GLN C N 1
ATOM 1102 C CA . GLN C 1 7 ? 29.44533 -7.03353 -17.41815 1.000 44.32000 3 GLN C CA 1
ATOM 1103 C C . GLN C 1 7 ? 28.73760 -6.25420 -16.32050 1.000 44.40000 3 GLN C C 1
ATOM 1104 O O . GLN C 1 7 ? 27.59395 -5.82187 -16.50002 1.000 43.35000 3 GLN C O 1
ATOM 1110 N N . TRP C 1 8 ? 29.41422 -6.08009 -15.18984 1.000 38.26000 4 TRP C N 1
ATOM 1111 C CA . TRP C 1 8 ? 28.89609 -5.31067 -14.06909 1.000 35.42000 4 TRP C CA 1
ATOM 1112 C C . TRP C 1 8 ? 29.62106 -3.97700 -13.97398 1.000 39.04000 4 TRP C C 1
ATOM 1113 O O . TRP C 1 8 ? 30.84311 -3.90878 -14.13941 1.000 40.83000 4 TRP C O 1
ATOM 1124 N N . VAL C 1 9 ? 28.85806 -2.92056 -13.71002 1.000 39.79000 5 VAL C N 1
ATOM 1125 C CA . VAL C 1 9 ? 29.39217 -1.58491 -13.47140 1.000 23.43000 5 VAL C CA 1
ATOM 1126 C C . VAL C 1 9 ? 28.79422 -1.12326 -12.14924 1.000 32.04000 5 VAL C C 1
ATOM 1127 O O . VAL C 1 9 ? 27.60899 -0.77594 -12.08302 1.000 32.71000 5 VAL C O 1
ATOM 1131 N N . LEU C 1 10 ? 29.60297 -1.13003 -11.09300 1.000 29.07000 6 LEU C N 1
ATOM 1132 C CA . LEU C 1 10 ? 29.15311 -0.79545 -9.74799 1.000 32.94000 6 LEU C CA 1
ATOM 1133 C C . LEU C 1 10 ? 29.64391 0.60387 -9.39408 1.000 39.38000 6 LEU C C 1
ATOM 1134 O O . LEU C 1 10 ? 30.84749 0.87757 -9.45855 1.000 43.50000 6 LEU C O 1
ATOM 1139 N N . ILE C 1 11 ? 28.71613 1.47895 -9.01329 1.000 44.17000 7 ILE C N 1
ATOM 1140 C CA . ILE C 1 11 ? 28.99167 2.90111 -8.83442 1.000 52.01000 7 ILE C CA 1
ATOM 1141 C C . ILE C 1 11 ? 29.06601 3.21732 -7.34657 1.000 44.61000 7 ILE C C 1
ATOM 1142 O O . ILE C 1 11 ? 28.08826 3.02209 -6.61332 1.000 58.03000 7 ILE C O 1
ATOM 1147 N N . ASN C 1 12 ? 30.22039 3.72360 -6.91106 0.660 49.18000 8 ASN C N 1
ATOM 1148 C CA . ASN C 1 12 ? 30.43855 4.22605 -5.55247 0.660 55.26000 8 ASN C CA 1
ATOM 1149 C C . ASN C 1 12 ? 30.03015 3.18132 -4.50765 0.660 59.47000 8 ASN C C 1
ATOM 1150 O O . ASN C 1 12 ? 29.02325 3.30560 -3.80571 0.660 62.08000 8 ASN C O 1
ATOM 1152 N N . ILE C 1 13 ? 30.85591 2.13814 -4.43951 1.000 53.99000 9 ILE C N 1
ATOM 1153 C CA . ILE C 1 13 ? 30.58892 0.97669 -3.60373 1.000 57.67000 9 ILE C CA 1
ATOM 1154 C C . ILE C 1 13 ? 31.62395 0.78681 -2.51786 1.000 68.78000 9 ILE C C 1
ATOM 1155 O O . ILE C 1 13 ? 31.54362 -0.20129 -1.77312 1.000 74.49000 9 ILE C O 1
ATOM 1160 N N . SER C 1 14 ? 32.60071 1.68936 -2.40860 1.000 59.09000 10 SER C N 1
ATOM 1161 C CA . SER C 1 14 ? 33.60749 1.67482 -1.35006 1.000 63.83000 10 SER C CA 1
ATOM 1162 C C . SER C 1 14 ? 34.61118 0.53872 -1.51945 1.000 55.19000 10 SER C C 1
ATOM 1163 O O . SER C 1 14 ? 34.35280 -0.44495 -2.21662 1.000 54.52000 10 SER C O 1
ATOM 1166 N N . GLU C 1 15 ? 35.75654 0.66356 -0.85227 0.720 56.19000 11 GLU C N 1
ATOM 1167 C CA . GLU C 1 15 ? 36.86624 -0.25437 -1.08205 0.720 53.13000 11 GLU C CA 1
ATOM 1168 C C . GLU C 1 15 ? 36.60061 -1.62178 -0.46950 0.720 52.98000 11 GLU C C 1
ATOM 1169 O O . GLU C 1 15 ? 36.98712 -2.64613 -1.04441 0.720 55.42000 11 GLU C O 1
ATOM 1171 N N . GLU C 1 16 ? 35.95027 -1.65903 0.69796 1.000 57.91000 12 GLU C N 1
ATOM 1172 C CA . GLU C 1 16 ? 35.71614 -2.92907 1.37587 1.000 54.41000 12 GLU C CA 1
ATOM 1173 C C . GLU C 1 16 ? 34.82433 -3.84305 0.54602 1.000 58.55000 12 GLU C C 1
ATOM 1174 O O . GLU C 1 16 ? 35.18541 -4.99059 0.26030 1.000 60.22000 12 GLU C O 1
ATOM 1180 N N . ALA C 1 17 ? 33.64514 -3.35340 0.15902 1.000 50.11000 13 ALA C N 1
ATOM 1181 C CA . ALA C 1 17 ? 32.75046 -4.14784 -0.67050 1.000 46.31000 13 ALA C CA 1
ATOM 1182 C C . ALA C 1 17 ? 33.35524 -4.45716 -2.03255 1.000 45.84000 13 ALA C C 1
ATOM 1183 O O . ALA C 1 17 ? 32.97061 -5.45031 -2.65567 1.000 53.76000 13 ALA C O 1
ATOM 1185 N N . ARG C 1 18 ? 34.29810 -3.63760 -2.50162 0.880 36.97000 14 ARG C N 1
ATOM 1186 C CA . ARG C 1 18 ? 34.89944 -3.87300 -3.80954 0.880 49.81000 14 ARG C CA 1
ATOM 1187 C C . ARG C 1 18 ? 35.79761 -5.10262 -3.79116 0.880 47.05000 14 ARG C C 1
ATOM 1188 O O . ARG C 1 18 ? 35.73714 -5.93481 -4.70326 0.880 47.05000 14 ARG C O 1
ATOM 1196 N N . GLN C 1 19 ? 36.63618 -5.23502 -2.76014 0.830 49.13000 15 GLN C N 1
ATOM 1197 C CA . GLN C 1 19 ? 37.51658 -6.39434 -2.66630 0.830 41.02000 15 GLN C CA 1
ATOM 1198 C C . GLN C 1 19 ? 36.73673 -7.67041 -2.38136 0.830 53.90000 15 GLN C C 1
ATOM 1199 O O . GLN C 1 19 ? 37.14276 -8.75342 -2.81864 0.830 47.96000 15 GLN C O 1
ATOM 1201 N N . ARG C 1 20 ? 35.62321 -7.56728 -1.65197 1.000 48.98000 16 ARG C N 1
ATOM 1202 C CA . ARG C 1 20 ? 34.80589 -8.74777 -1.39296 1.000 54.82000 16 ARG C CA 1
ATOM 1203 C C . ARG C 1 20 ? 34.14096 -9.24754 -2.66843 1.000 45.67000 16 ARG C C 1
ATOM 1204 O O . ARG C 1 20 ? 34.07169 -10.45862 -2.90516 1.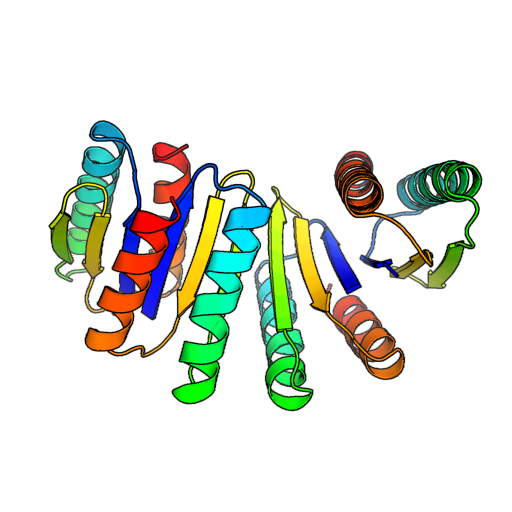000 42.39000 16 ARG C O 1
ATOM 1212 N N . ILE C 1 21 ? 33.65296 -8.33078 -3.50544 1.000 49.59000 17 ILE C N 1
ATOM 1213 C CA . ILE C 1 21 ? 33.00457 -8.73584 -4.74795 1.000 41.09000 17 ILE C CA 1
ATOM 1214 C C . ILE C 1 21 ? 34.02687 -9.30424 -5.72407 1.000 37.83000 17 ILE C C 1
ATOM 1215 O O . ILE C 1 21 ? 33.75866 -10.29261 -6.41723 1.000 47.32000 17 ILE C O 1
ATOM 1220 N N . GLU C 1 22 ? 35.21928 -8.70623 -5.78172 1.000 50.95000 18 GLU C N 1
ATOM 1221 C CA . GLU C 1 22 ? 36.24312 -9.18494 -6.70624 1.000 54.56000 18 GLU C CA 1
ATOM 1222 C C . GLU C 1 22 ? 36.69603 -10.59644 -6.35091 1.000 48.47000 18 GLU C C 1
ATOM 1223 O O . GLU C 1 22 ? 36.79941 -11.46252 -7.22671 1.000 49.93000 18 GLU C O 1
ATOM 1229 N N . GLU C 1 23 ? 36.97126 -10.84929 -5.06927 0.600 44.02000 19 GLU C N 1
ATOM 1230 C CA . GLU C 1 23 ? 37.37965 -12.18983 -4.65955 0.600 43.54000 19 GLU C CA 1
ATOM 1231 C C . GLU C 1 23 ? 36.24404 -13.19010 -4.83964 0.600 50.03000 19 GLU C C 1
ATOM 1232 O O . GLU C 1 23 ? 36.48046 -14.35064 -5.19642 0.600 53.61000 19 GLU C O 1
ATOM 1238 N N . TYR C 1 24 ? 35.00415 -12.75561 -4.60783 1.000 50.61000 20 TYR C N 1
ATOM 1239 C CA . TYR C 1 24 ? 33.85713 -13.63234 -4.81760 1.000 45.11000 20 TYR C CA 1
ATOM 1240 C C . TYR C 1 24 ? 33.68787 -13.96853 -6.29454 1.000 48.08000 20 TYR C C 1
ATOM 1241 O O . TYR C 1 24 ? 33.50259 -15.13519 -6.65923 1.000 46.51000 20 TYR C O 1
ATOM 1250 N N . VAL C 1 25 ? 33.74931 -12.95447 -7.16125 1.000 44.15000 21 VAL C N 1
ATOM 1251 C CA . VAL C 1 25 ? 33.60206 -13.19069 -8.59426 1.000 47.13000 21 VAL C CA 1
ATOM 1252 C C . VAL C 1 25 ? 34.78909 -13.97700 -9.13952 1.000 54.51000 21 VAL C C 1
ATOM 1253 O O . VAL C 1 25 ? 34.63333 -14.79624 -10.05417 1.000 49.34000 21 VAL C O 1
ATOM 1257 N N . ARG C 1 26 ? 35.98472 -13.76115 -8.58652 0.800 45.75000 22 ARG C N 1
ATOM 1258 C CA . ARG C 1 26 ? 37.16018 -14.47675 -9.07387 0.800 50.92000 22 ARG C CA 1
ATOM 1259 C C . ARG C 1 26 ? 37.06560 -15.96861 -8.77799 0.800 49.18000 22 ARG C C 1
ATOM 1260 O O . ARG C 1 26 ? 37.39505 -16.79818 -9.63340 0.800 57.66000 22 ARG C O 1
ATOM 1262 N N . ARG C 1 27 ? 36.61318 -16.33004 -7.57540 0.820 50.46000 23 ARG C N 1
ATOM 1263 C CA . ARG C 1 27 ? 36.55407 -17.73959 -7.20334 0.820 55.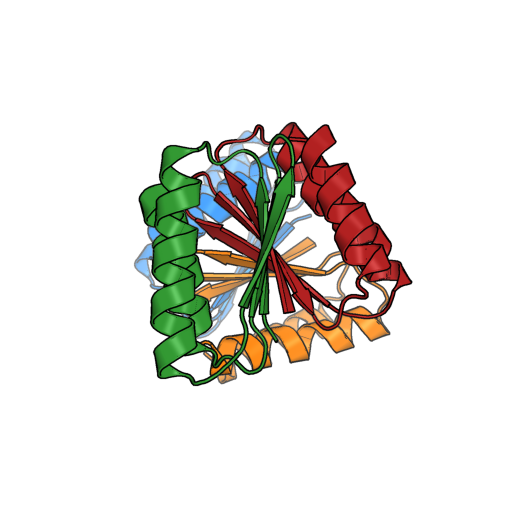27000 23 ARG C CA 1
ATOM 1264 C C . ARG C 1 27 ? 35.49381 -18.49219 -7.99759 0.820 53.79000 23 ARG C C 1
ATOM 1265 O O . ARG C 1 27 ? 35.69165 -19.66656 -8.32918 0.820 55.74000 23 ARG C O 1
ATOM 1267 N N . ILE C 1 28 ? 34.36962 -17.84440 -8.31280 1.000 54.77000 24 ILE C N 1
ATOM 1268 C CA . ILE C 1 28 ? 33.34936 -18.50319 -9.12158 1.000 52.47000 24 ILE C CA 1
ATOM 1269 C C . ILE C 1 28 ? 33.73749 -18.54991 -10.59353 1.000 63.34000 24 ILE C C 1
ATOM 1270 O O . ILE C 1 28 ? 33.18775 -19.36469 -11.34435 1.000 66.19000 24 ILE C O 1
ATOM 1275 N N . SER C 1 29 ? 34.66381 -17.69280 -11.03124 0.830 59.80000 25 SER C N 1
ATOM 1276 C CA . SER C 1 29 ? 35.14460 -17.76634 -12.40659 0.830 64.29000 25 SER C CA 1
ATOM 1277 C C . SER C 1 29 ? 36.08321 -18.94798 -12.60421 0.830 58.63000 25 SER C C 1
ATOM 1278 O O . SER C 1 29 ? 36.13781 -19.51950 -13.69913 0.830 62.09000 25 SER C O 1
ATOM 1281 N N . LYS C 1 30 ? 36.82798 -19.32327 -11.56154 0.970 57.12000 26 LYS C N 1
ATOM 1282 C CA . LYS C 1 30 ? 37.72236 -20.47135 -11.66061 0.970 66.07000 26 LYS C CA 1
ATOM 1283 C C . LYS C 1 30 ? 36.93928 -21.77149 -11.78778 0.970 68.27000 26 LYS C C 1
ATOM 1284 O O . LYS C 1 30 ? 37.35608 -22.68420 -12.51074 0.970 84.48000 26 LYS C O 1
ATOM 1286 N N . LYS C 1 31 ? 35.80544 -21.87707 -11.08891 1.000 65.73000 27 LYS C N 1
ATOM 1287 C CA . LYS C 1 31 ? 34.97021 -23.06680 -11.21729 1.000 70.44000 27 LYS C CA 1
ATOM 1288 C C . LYS C 1 31 ? 34.41652 -23.19684 -12.62997 1.000 74.65000 27 LYS C C 1
ATOM 1289 O O . LYS C 1 31 ? 34.42609 -24.28776 -13.21202 1.000 85.29000 27 LYS C O 1
ATOM 1295 N N . GLU C 1 32 ? 33.93196 -22.09253 -13.19990 1.000 73.27000 28 GLU C N 1
ATOM 1296 C CA . GLU C 1 32 ? 33.38438 -22.12115 -14.54935 1.000 71.20000 28 GLU C CA 1
ATOM 1297 C C . GLU C 1 32 ? 34.46317 -22.21513 -15.61883 1.000 68.87000 28 GLU C C 1
ATOM 1298 O O . GLU C 1 32 ? 34.13055 -22.42326 -16.79069 1.000 66.94000 28 GLU C O 1
ATOM 1304 N N . GLY C 1 33 ? 35.73164 -22.07437 -15.24846 1.000 70.42000 29 GLY C N 1
ATOM 1305 C CA . GLY C 1 33 ? 36.81677 -22.16429 -16.20941 1.000 71.72000 29 GLY C CA 1
ATOM 1306 C C . GLY C 1 33 ? 36.81849 -21.06000 -17.24261 1.000 72.13000 29 GLY C C 1
ATOM 1307 O O . GLY C 1 33 ? 37.02454 -21.33068 -18.43278 1.000 74.53000 29 GLY C O 1
ATOM 1308 N N . THR C 1 34 ? 36.58767 -19.81945 -16.82120 1.000 73.03000 30 THR C N 1
ATOM 1309 C CA . THR C 1 34 ? 36.53388 -18.68636 -17.73092 1.000 76.80000 30 THR C CA 1
ATOM 1310 C C . THR C 1 34 ? 37.37684 -17.54332 -17.17959 1.000 62.06000 30 THR C C 1
ATOM 1311 O O . THR C 1 34 ? 37.91248 -17.61078 -16.06975 1.000 66.34000 30 THR C O 1
ATOM 1315 N N . GLU C 1 35 ? 37.48981 -16.48453 -17.97699 0.800 62.16000 31 GLU C N 1
ATOM 1316 C CA . GLU C 1 35 ? 38.30296 -15.32430 -17.64290 0.800 58.61000 31 GLU C CA 1
ATOM 1317 C C . GLU C 1 35 ? 37.42328 -14.19961 -17.11450 0.800 59.33000 31 GLU C C 1
ATOM 1318 O O . GLU C 1 35 ? 36.34180 -13.93843 -17.65007 0.800 50.52000 31 GLU C O 1
ATOM 1324 N N . VAL C 1 36 ? 37.89288 -13.53833 -16.05924 1.000 54.73000 32 VAL C N 1
ATOM 1325 C CA . VAL C 1 36 ? 37.21502 -12.38650 -15.47785 1.000 55.85000 32 VAL C CA 1
ATOM 1326 C C . VAL C 1 36 ? 38.18088 -11.20819 -15.48971 1.000 49.91000 32 VAL C C 1
ATOM 1327 O O . VAL C 1 36 ? 39.34642 -11.34785 -15.09941 1.000 49.73000 32 VAL C O 1
ATOM 1331 N N . HIS C 1 37 ? 37.69817 -10.05654 -15.95259 1.000 44.39000 33 HIS C N 1
ATOM 1332 C CA . HIS C 1 37 ? 38.50243 -8.85145 -16.10729 1.000 41.58000 33 HIS C CA 1
ATOM 1333 C C . HIS C 1 37 ? 37.92952 -7.74834 -15.22950 1.000 42.90000 33 HIS C C 1
ATOM 1334 O O . HIS C 1 37 ? 36.73840 -7.43343 -15.32272 1.000 44.24000 33 HIS C O 1
ATOM 1341 N N . PHE C 1 38 ? 38.77320 -7.16886 -14.37900 1.000 38.04000 34 PHE C N 1
ATOM 1342 C CA . PHE C 1 38 ? 38.36995 -6.10701 -13.46937 1.000 45.04000 34 PHE C CA 1
ATOM 1343 C C . PHE C 1 38 ? 39.01128 -4.78359 -13.86764 1.000 46.76000 34 PHE C C 1
ATOM 1344 O O . PHE C 1 38 ? 40.14816 -4.74138 -14.34694 1.000 42.77000 34 PHE C O 1
ATOM 1352 N N . GLU C 1 39 ? 38.26773 -3.69979 -13.65428 1.000 43.99000 35 GLU C N 1
ATOM 1353 C CA . GLU C 1 39 ? 38.77182 -2.34682 -13.83685 1.000 38.89000 35 GLU C CA 1
ATOM 1354 C C . GLU C 1 39 ? 38.27881 -1.47928 -12.69083 1.000 49.49000 35 GLU C C 1
ATOM 1355 O O . GLU C 1 39 ? 37.12705 -1.59982 -12.26405 1.000 52.57000 35 GLU C O 1
ATOM 1361 N N . LYS C 1 40 ? 39.15201 -0.60589 -12.19788 1.000 39.12000 36 LYS C N 1
ATOM 1362 C CA . LYS C 1 40 ? 38.83084 0.28317 -11.09190 1.000 33.51000 36 LYS C CA 1
ATOM 1363 C C . LYS C 1 40 ? 39.05163 1.73226 -11.49701 1.000 49.96000 36 LYS C C 1
ATOM 1364 O O . LYS C 1 40 ? 40.07011 2.07296 -12.10686 1.000 41.89000 36 LYS C O 1
ATOM 1370 N N . ASP C 1 41 ? 38.08623 2.57663 -11.15027 1.000 46.41000 37 ASP C N 1
ATOM 1371 C CA . ASP C 1 41 ? 38.22441 4.02064 -11.23033 1.000 55.73000 37 ASP C CA 1
ATOM 1372 C C . ASP C 1 41 ? 37.64807 4.61112 -9.95384 1.000 55.16000 37 ASP C C 1
ATOM 1373 O O . ASP C 1 41 ? 37.05940 3.90415 -9.13181 1.000 54.26000 37 ASP C O 1
ATOM 1378 N N . ASP C 1 42 ? 37.82719 5.91845 -9.78169 1.000 58.92000 38 ASP C N 1
ATOM 1379 C CA . ASP C 1 42 ? 37.26572 6.58209 -8.61333 1.000 64.44000 38 ASP C CA 1
ATOM 1380 C C . ASP C 1 42 ? 35.74625 6.49485 -8.65559 1.000 54.65000 38 ASP C C 1
ATOM 1381 O O . ASP C 1 42 ? 35.09454 7.25231 -9.38083 1.000 64.27000 38 ASP C O 1
ATOM 1386 N N . GLY C 1 43 ? 35.17801 5.55497 -7.90312 1.000 46.37000 39 GLY C N 1
ATOM 1387 C CA . GLY C 1 43 ? 33.74290 5.39433 -7.82901 1.000 61.14000 39 GLY C CA 1
ATOM 1388 C C . GLY C 1 43 ? 33.13271 4.45154 -8.84343 1.000 49.49000 39 GLY C C 1
ATOM 1389 O O . GLY C 1 43 ? 31.91118 4.25848 -8.82125 1.000 65.25000 39 GLY C O 1
ATOM 1390 N N . VAL C 1 44 ? 33.93037 3.85985 -9.73121 1.000 54.78000 40 VAL C N 1
ATOM 1391 C CA . VAL C 1 44 ? 33.43140 2.94346 -10.75122 1.000 42.01000 40 VAL C CA 1
ATOM 1392 C C . VAL C 1 44 ? 34.25606 1.66469 -10.70772 1.000 60.38000 40 VAL C C 1
ATOM 1393 O O . VAL C 1 44 ? 35.49114 1.71507 -10.72629 1.000 51.47000 40 VAL C O 1
ATOM 1397 N N . LEU C 1 45 ? 33.57312 0.52319 -10.65400 1.000 54.27000 41 LEU C N 1
ATOM 1398 C CA . LEU C 1 45 ? 34.20442 -0.78905 -10.72100 1.000 37.04000 41 LEU C CA 1
ATOM 1399 C C . LEU C 1 45 ? 33.60810 -1.55264 -11.89404 1.000 42.27000 41 LEU C C 1
ATOM 1400 O O . LEU C 1 45 ? 32.38735 -1.73334 -11.96322 1.000 43.23000 41 LEU C O 1
ATOM 1405 N N . HIS C 1 46 ? 34.46400 -1.99335 -12.81207 1.000 33.55000 42 HIS C N 1
ATOM 1406 C CA . HIS C 1 46 ? 34.04399 -2.77443 -13.96815 1.000 36.36000 42 HIS C CA 1
ATOM 1407 C C . HIS C 1 46 ? 34.39699 -4.23872 -13.75152 1.000 35.26000 42 HIS C C 1
ATOM 1408 O O . HIS C 1 46 ? 35.52466 -4.56068 -13.36348 1.000 34.56000 42 HIS C O 1
ATOM 1415 N N . ILE C 1 47 ? 33.43146 -5.11810 -14.00360 1.000 36.98000 43 ILE C N 1
ATOM 1416 C CA . ILE C 1 47 ? 33.60844 -6.55923 -13.87480 1.000 28.93000 43 ILE C CA 1
ATOM 1417 C C . ILE C 1 47 ? 33.10118 -7.20142 -15.15643 1.000 43.69000 43 ILE C C 1
ATOM 1418 O O . ILE C 1 47 ? 31.90935 -7.10458 -15.46925 1.000 36.04000 43 ILE C O 1
ATOM 1423 N N . ARG C 1 48 ? 33.99656 -7.85210 -15.89555 1.000 33.60000 44 ARG C N 1
ATOM 1424 C CA . ARG C 1 48 ? 33.64692 -8.52536 -17.14083 1.000 42.97000 44 ARG C CA 1
ATOM 1425 C C . ARG C 1 48 ? 33.99478 -10.00156 -17.02076 1.000 48.21000 44 ARG C C 1
ATOM 1426 O O . ARG C 1 48 ? 35.17029 -10.35454 -16.88269 1.000 46.30000 44 ARG C O 1
ATOM 1434 N N . VAL C 1 49 ? 32.97745 -10.85784 -17.07739 1.000 61.00000 45 VAL C N 1
ATOM 1435 C CA . VAL C 1 49 ? 33.15202 -12.30579 -17.02832 1.000 56.82000 45 VAL C CA 1
ATOM 1436 C C . VAL C 1 49 ? 32.61876 -12.88538 -18.33037 1.000 56.00000 45 VAL C C 1
ATOM 1437 O O . VAL C 1 49 ? 31.43493 -12.71896 -18.65150 1.000 53.87000 45 VAL C O 1
ATOM 1441 N N . LYS C 1 50 ? 33.48526 -13.56379 -19.07432 1.000 55.05000 46 LYS C N 1
ATOM 1442 C CA . LYS C 1 50 ? 33.09685 -14.19387 -20.32610 1.000 60.70000 46 LYS C CA 1
ATOM 1443 C C . LYS C 1 50 ? 32.56113 -15.59657 -20.06881 1.000 68.79000 46 LYS C C 1
ATOM 1444 O O . LYS C 1 50 ? 33.01675 -16.29581 -19.16160 1.000 67.45000 46 LYS C O 1
ATOM 1446 N N . ASN C 1 51 ? 31.57830 -15.99503 -20.87533 1.000 66.99000 47 ASN C N 1
ATOM 1447 C CA . ASN C 1 51 ? 30.99102 -17.33520 -20.83169 1.000 70.66000 47 ASN C CA 1
ATOM 1448 C C . ASN C 1 51 ? 30.56942 -17.71784 -19.41234 1.000 55.67000 47 ASN C C 1
ATOM 1449 O O . ASN C 1 51 ? 31.07419 -18.66828 -18.81203 1.000 68.52000 47 ASN C O 1
ATOM 1454 N N . LEU C 1 52 ? 29.62471 -16.95017 -18.88072 1.000 53.83000 48 LEU C N 1
ATOM 1455 C CA . LEU C 1 52 ? 29.03957 -17.21944 -17.57825 1.000 57.48000 48 LEU C CA 1
ATOM 1456 C C . LEU C 1 52 ? 27.55819 -17.52483 -17.74975 1.000 63.20000 48 LEU C C 1
ATOM 1457 O O . LEU C 1 52 ? 26.91085 -17.03103 -18.67832 1.000 59.16000 48 LEU C O 1
ATOM 1462 N N . HIS C 1 53 ? 27.02681 -18.34812 -16.85311 1.000 64.39000 49 HIS C N 1
ATOM 1463 C CA . HIS C 1 53 ? 25.63943 -18.77861 -16.92704 1.000 57.22000 49 HIS C CA 1
ATOM 1464 C C . HIS C 1 53 ? 24.75612 -17.92192 -16.02427 1.000 55.98000 49 HIS C C 1
ATOM 1465 O O . HIS C 1 53 ? 25.23066 -17.15913 -15.17965 1.000 61.27000 49 HIS C O 1
ATOM 1472 N N . GLU C 1 54 ? 23.44274 -18.07345 -16.21235 0.540 51.53000 50 GLU C N 1
ATOM 1473 C CA . GLU C 1 54 ? 22.48721 -17.12885 -15.64034 0.540 50.41000 50 GLU C CA 1
ATOM 1474 C C . GLU C 1 54 ? 22.40572 -17.24999 -14.12293 0.540 50.74000 50 GLU C C 1
ATOM 1475 O O . GLU C 1 54 ? 22.30150 -16.23652 -13.42199 0.540 50.65000 50 GLU C O 1
ATOM 1481 N N . LYS C 1 55 ? 22.43823 -18.47562 -13.59467 0.870 52.32000 51 LYS C N 1
ATOM 1482 C CA . LYS C 1 55 ? 22.39187 -18.64542 -12.14530 0.870 60.67000 51 LYS C CA 1
ATOM 1483 C C . LYS C 1 55 ? 23.64356 -18.07722 -11.48819 0.870 53.61000 51 LYS C C 1
ATOM 1484 O O . LYS C 1 55 ? 23.57985 -17.52377 -10.38359 0.870 53.46000 51 LYS C O 1
ATOM 1490 N N . ARG C 1 56 ? 24.79184 -18.20116 -12.15744 1.000 55.68000 52 ARG C N 1
ATOM 1491 C CA . ARG C 1 56 ? 26.01950 -17.60085 -11.64665 1.000 50.06000 52 ARG C CA 1
ATOM 1492 C C . ARG C 1 56 ? 25.92775 -16.08050 -11.63855 1.000 49.34000 52 ARG C C 1
ATOM 1493 O O . ARG C 1 56 ? 26.36742 -15.43035 -10.68295 1.000 48.09000 52 ARG C O 1
ATOM 1501 N N . ALA C 1 57 ? 25.35831 -15.49774 -12.69576 1.000 49.45000 53 ALA C N 1
ATOM 1502 C CA . ALA C 1 57 ? 25.23911 -14.04590 -12.76858 1.000 45.45000 53 ALA C CA 1
ATOM 1503 C C . ALA C 1 57 ? 24.27577 -13.51457 -11.71478 1.000 58.74000 53 ALA C C 1
ATOM 1504 O O . ALA C 1 57 ? 24.55407 -12.49671 -11.07007 1.000 52.96000 53 ALA C O 1
ATOM 1506 N N . ARG C 1 58 ? 23.13569 -14.18522 -11.52866 1.000 47.73000 54 ARG C N 1
ATOM 1507 C CA . ARG C 1 58 ? 22.19771 -13.76850 -10.49104 1.000 48.04000 54 ARG C CA 1
ATOM 1508 C C . ARG C 1 58 ? 22.82697 -13.88089 -9.10882 1.000 48.89000 54 ARG C C 1
ATOM 1509 O O . ARG C 1 58 ? 22.61340 -13.01867 -8.24838 1.000 56.77000 54 ARG C O 1
ATOM 1517 N N . GLU C 1 59 ? 23.61621 -14.93330 -8.88126 1.000 46.76000 55 GLU C N 1
ATOM 1518 C CA . GLU C 1 59 ? 24.31282 -15.07323 -7.60690 1.000 57.17000 55 GLU C CA 1
ATOM 1519 C C . GLU C 1 59 ? 25.33052 -13.95609 -7.40816 1.000 51.18000 55 GLU C C 1
ATOM 1520 O O . GLU C 1 59 ? 25.48907 -13.44587 -6.29306 1.000 52.55000 55 GLU C O 1
ATOM 1522 N N . ILE C 1 60 ? 26.03275 -13.56579 -8.47499 1.000 45.23000 56 ILE C N 1
ATOM 1523 C CA . ILE C 1 60 ? 26.94539 -12.42862 -8.38450 1.000 51.28000 56 ILE C CA 1
ATOM 1524 C C . ILE C 1 60 ? 26.17411 -11.15636 -8.06519 1.000 51.95000 56 ILE C C 1
ATOM 1525 O O . ILE C 1 60 ? 26.58621 -10.35579 -7.21575 1.000 48.33000 56 ILE C O 1
ATOM 1530 N N . HIS C 1 61 ? 25.03811 -10.95515 -8.73593 1.000 51.50000 57 HIS C N 1
ATOM 1531 C CA . HIS C 1 61 ? 24.25256 -9.74494 -8.52440 1.000 45.90000 57 HIS C CA 1
ATOM 1532 C C . HIS C 1 61 ? 23.66200 -9.70502 -7.12098 1.000 49.34000 57 HIS C C 1
ATOM 1533 O O . HIS C 1 61 ? 23.65005 -8.64996 -6.47631 1.000 51.86000 57 HIS C O 1
ATOM 1540 N N . GLU C 1 62 ? 23.16634 -10.84220 -6.62978 1.000 49.19000 58 GLU C N 1
ATOM 1541 C CA . GLU C 1 62 ? 22.57907 -10.86404 -5.29475 1.000 55.72000 58 GLU C CA 1
ATOM 1542 C C . GLU C 1 62 ? 23.64473 -10.68896 -4.22045 1.000 51.31000 58 GLU C C 1
ATOM 1543 O O . GLU C 1 62 ? 23.40646 -10.02210 -3.20681 1.000 51.35000 58 GLU C O 1
ATOM 1549 N N . TYR C 1 63 ? 24.82857 -11.27165 -4.42627 1.000 48.90000 59 TYR C N 1
ATOM 1550 C CA . TYR C 1 63 ? 25.90702 -11.10402 -3.45721 1.000 48.14000 59 TYR C CA 1
ATOM 1551 C C . TYR C 1 63 ? 26.39396 -9.66059 -3.41846 1.000 49.47000 59 TYR C C 1
ATOM 1552 O O . TYR C 1 63 ? 26.73790 -9.14365 -2.34869 1.000 47.72000 59 TYR C O 1
ATOM 1561 N N . ALA C 1 64 ? 26.43102 -8.99541 -4.57553 1.000 50.06000 60 ALA C N 1
ATOM 1562 C CA . ALA C 1 64 ? 26.86475 -7.60295 -4.61531 1.000 48.55000 60 ALA C CA 1
ATOM 1563 C C . ALA C 1 64 ? 25.91593 -6.70545 -3.83169 1.000 44.65000 60 ALA C C 1
ATOM 1564 O O . ALA C 1 64 ? 26.36063 -5.83398 -3.07620 1.000 59.33000 60 ALA C O 1
ATOM 1566 N N . LYS C 1 65 ? 24.60512 -6.90543 -3.99365 0.940 45.96000 61 LYS C N 1
ATOM 1567 C CA . LYS C 1 65 ? 23.64127 -6.09741 -3.25446 0.940 47.69000 61 LYS C CA 1
ATOM 1568 C C . LYS C 1 65 ? 23.72168 -6.35785 -1.75570 0.940 52.57000 61 LYS C C 1
ATOM 1569 O O . LYS C 1 65 ? 23.40865 -5.46838 -0.95622 0.940 66.92000 61 LYS C O 1
ATOM 1575 N N . ARG C 1 66 ? 24.13848 -7.56137 -1.35758 0.960 53.92000 62 ARG C N 1
ATOM 1576 C CA . ARG C 1 66 ? 24.25972 -7.87506 0.06254 0.960 55.98000 62 ARG C CA 1
ATOM 1577 C C . ARG C 1 66 ? 25.38827 -7.08150 0.70967 0.960 62.40000 62 ARG C C 1
ATOM 1578 O O . ARG C 1 66 ? 25.20949 -6.48696 1.77902 0.960 67.29000 62 ARG C O 1
ATOM 1586 N N . VAL C 1 67 ? 26.55904 -7.05673 0.07181 1.000 56.52000 63 VAL C N 1
ATOM 1587 C CA . VAL C 1 67 ? 27.72969 -6.45733 0.70350 1.000 53.09000 63 VAL C CA 1
ATOM 1588 C C . VAL C 1 67 ? 27.71157 -4.93472 0.60082 1.000 59.85000 63 VAL C C 1
ATOM 1589 O O . VAL C 1 67 ? 28.26457 -4.24802 1.46740 1.000 71.08000 63 VAL C O 1
ATOM 1593 N N . ILE C 1 68 ? 27.08877 -4.37685 -0.43834 1.000 60.97000 64 ILE C N 1
ATOM 1594 C CA . ILE C 1 68 ? 27.08472 -2.92528 -0.59684 1.000 60.10000 64 ILE C CA 1
ATOM 1595 C C . ILE C 1 68 ? 26.12229 -2.28429 0.39544 1.000 68.44000 64 ILE C C 1
ATOM 1596 O O . ILE C 1 68 ? 26.47628 -1.32827 1.09614 1.000 76.70000 64 ILE C O 1
ATOM 1601 N N . LEU C 1 69 ? 24.89834 -2.80418 0.47169 0.790 64.17000 65 LEU C N 1
ATOM 1602 C CA . LEU C 1 69 ? 23.87309 -2.30691 1.39022 0.790 73.48000 65 LEU C CA 1
ATOM 1603 C C . LEU C 1 69 ? 23.61885 -0.81103 1.21366 0.790 73.87000 65 LEU C C 1
ATOM 1604 O O . LEU C 1 69 ? 22.65293 -0.40684 0.56615 0.790 56.37000 65 LEU C O 1
ATOM 1606 N N . SER D 2 5 ? 25.47314 -8.86036 -21.84635 1.000 43.54000 66 SER D N 1
ATOM 1607 C CA . SER D 2 5 ? 24.64015 -8.12105 -20.90471 1.000 52.12000 66 SER D CA 1
ATOM 1608 C C . SER D 2 5 ? 25.47192 -7.17710 -20.04267 1.000 39.51000 66 SER D C 1
ATOM 1609 O O . SER D 2 5 ? 26.46757 -7.58198 -19.44585 1.000 50.05000 66 SER D O 1
ATOM 1612 N N . SER D 2 6 ? 25.05196 -5.91661 -19.98143 1.000 40.50000 67 SER D N 1
ATOM 1613 C CA . SER D 2 6 ? 25.70460 -4.89571 -19.17155 1.000 46.95000 67 SER D CA 1
ATOM 1614 C C . SER D 2 6 ? 24.75856 -4.48676 -18.05084 1.000 38.24000 67 SER D C 1
ATOM 1615 O O . SER D 2 6 ? 23.64005 -4.03262 -18.31567 1.000 49.20000 67 SER D O 1
ATOM 1618 N N . ILE D 2 7 ? 25.20706 -4.64203 -16.80752 1.000 36.14000 68 ILE D N 1
ATOM 1619 C CA . ILE D 2 7 ? 24.39014 -4.36919 -15.62932 1.000 38.82000 68 ILE D CA 1
ATOM 1620 C C . ILE D 2 7 ? 25.02705 -3.22159 -14.86033 1.000 35.37000 68 ILE D C 1
ATOM 1621 O O . ILE D 2 7 ? 26.18650 -3.31738 -14.43863 1.000 44.53000 68 ILE D O 1
ATOM 1626 N N . PHE D 2 8 ? 24.26964 -2.14485 -14.67335 1.000 37.60000 69 PHE D N 1
ATOM 1627 C CA . PHE D 2 8 ? 24.70929 -0.97920 -13.91888 1.000 26.97000 69 PHE D CA 1
ATOM 1628 C C . PHE D 2 8 ? 23.96547 -0.93852 -12.59153 1.000 44.49000 69 PHE D C 1
ATOM 1629 O O . PHE D 2 8 ? 22.73018 -0.95612 -12.56838 1.000 38.07000 69 PHE D O 1
ATOM 1637 N N . LEU D 2 9 ? 24.71393 -0.88539 -11.49370 1.000 36.36000 70 LEU D N 1
ATOM 1638 C CA . LEU D 2 9 ? 24.14663 -0.88622 -10.15206 1.000 37.75000 70 LEU D CA 1
ATOM 1639 C C . LEU D 2 9 ? 24.41830 0.44850 -9.47286 1.000 42.14000 70 LEU D C 1
ATOM 1640 O O . LEU D 2 9 ? 25.57447 0.87161 -9.36333 1.000 45.89000 70 LEU D O 1
ATOM 1645 N N . LEU D 2 10 ? 23.35319 1.10318 -9.02006 1.000 46.03000 71 LEU D N 1
ATOM 1646 C CA . LEU D 2 10 ? 23.44117 2.34880 -8.27264 1.000 45.15000 71 LEU D CA 1
ATOM 1647 C C . LEU D 2 10 ? 22.95671 2.11156 -6.84872 1.000 57.32000 71 LEU D C 1
ATOM 1648 O O . LEU D 2 10 ? 21.93409 1.45294 -6.63480 1.000 60.70000 71 LEU D O 1
ATOM 1653 N N . SER D 2 11 ? 23.69115 2.65002 -5.87695 1.000 52.54000 72 SER D N 1
ATOM 1654 C CA . SER D 2 11 ? 23.46174 2.35832 -4.46653 1.000 53.35000 72 SER D CA 1
ATOM 1655 C C . SER D 2 11 ? 23.16524 3.64382 -3.70739 1.000 58.02000 72 SER D C 1
ATOM 1656 O O . SER D 2 11 ? 24.02635 4.52583 -3.61499 1.000 59.09000 72 SER D O 1
ATOM 1659 N N . ASN D 2 12 ? 21.95155 3.73583 -3.16315 1.000 57.16000 73 ASN D N 1
ATOM 1660 C CA . ASN D 2 12 ? 21.52763 4.81559 -2.26914 1.000 64.60000 73 ASN D CA 1
ATOM 1661 C C . ASN D 2 12 ? 21.82755 6.19222 -2.86341 1.000 73.27000 73 ASN D C 1
ATOM 1662 O O . ASN D 2 12 ? 22.63289 6.96933 -2.34759 1.000 69.65000 73 ASN D O 1
ATOM 1667 N N . VAL D 2 13 ? 21.14808 6.48629 -3.96647 1.000 76.65000 74 VAL D N 1
ATOM 1668 C CA . VAL D 2 13 ? 21.29119 7.75486 -4.66216 1.000 77.80000 74 VAL D CA 1
ATOM 1669 C C . VAL D 2 13 ? 19.91945 8.41856 -4.71244 1.000 78.90000 74 VAL D C 1
ATOM 1670 O O . VAL D 2 13 ? 18.88086 7.76007 -4.60916 1.000 73.84000 74 VAL D O 1
ATOM 1674 N N . SER D 2 14 ? 19.92788 9.74417 -4.84046 1.000 80.84000 75 SER D N 1
ATOM 1675 C CA . SER D 2 14 ? 18.69337 10.51603 -4.85377 1.000 86.19000 75 SER D CA 1
ATOM 1676 C C . SER D 2 14 ? 17.80305 10.10735 -6.02270 1.000 79.30000 75 SER D C 1
ATOM 1677 O O . SER D 2 14 ? 18.27649 9.64720 -7.06528 1.000 73.30000 75 SER D O 1
ATOM 1680 N N . GLU D 2 15 ? 16.49159 10.28289 -5.83625 1.000 84.19000 76 GLU D N 1
ATOM 1681 C CA . GLU D 2 15 ? 15.55176 10.01110 -6.91857 1.000 76.93000 76 GLU D CA 1
ATOM 1682 C C . GLU D 2 15 ? 15.76973 10.95049 -8.09546 1.000 81.94000 76 GLU D C 1
ATOM 1683 O O . GLU D 2 15 ? 15.50608 10.57554 -9.24364 1.000 83.95000 76 GLU D O 1
ATOM 1689 N N . GLU D 2 16 ? 16.24296 12.17229 -7.83306 1.000 89.49000 77 GLU D N 1
ATOM 1690 C CA . GLU D 2 16 ? 16.56006 13.08956 -8.92281 1.000 83.75000 77 GLU D CA 1
ATOM 1691 C C . GLU D 2 16 ? 17.67495 12.53272 -9.79771 1.000 80.81000 77 GLU D C 1
ATOM 1692 O O . GLU D 2 16 ? 17.66955 12.72168 -11.01863 1.000 82.49000 77 GLU D O 1
ATOM 1698 N N . ALA D 2 17 ? 18.64063 11.84069 -9.19637 1.000 77.15000 78 ALA D N 1
ATOM 1699 C CA . ALA D 2 17 ? 19.70381 11.24707 -9.99612 1.000 74.08000 78 ALA D CA 1
ATOM 1700 C C . ALA D 2 17 ? 19.32658 9.86397 -10.51207 1.000 71.59000 78 ALA D C 1
ATOM 1701 O O . ALA D 2 17 ? 19.89867 9.40524 -11.50616 1.000 64.75000 78 ALA D O 1
ATOM 1703 N N . ARG D 2 18 ? 18.38367 9.18241 -9.85455 1.000 73.70000 79 ARG D N 1
ATOM 1704 C CA . ARG D 2 18 ? 17.83847 7.95542 -10.42722 1.000 75.98000 79 ARG D CA 1
ATOM 1705 C C . ARG D 2 18 ? 17.03850 8.25525 -11.68830 1.000 72.99000 79 ARG D C 1
ATOM 1706 O O . ARG D 2 18 ? 17.05164 7.46656 -12.64014 1.000 81.09000 79 ARG D O 1
ATOM 1714 N N . GLN D 2 19 ? 16.33726 9.39187 -11.71545 0.840 71.52000 80 GLN D N 1
ATOM 1715 C CA . GLN D 2 19 ? 15.58857 9.76818 -12.91042 0.840 76.53000 80 GLN D CA 1
ATOM 1716 C C . GLN D 2 19 ? 16.52715 10.16157 -14.04311 0.840 72.42000 80 GLN D C 1
ATOM 1717 O O . GLN D 2 19 ? 16.33379 9.74992 -15.19293 0.840 72.26000 80 GLN D O 1
ATOM 1723 N N . ARG D 2 20 ? 17.55328 10.96071 -13.73796 1.000 75.20000 81 ARG D N 1
ATOM 1724 C CA . ARG D 2 20 ? 18.55418 11.28024 -14.74993 1.000 78.82000 81 ARG D CA 1
ATOM 1725 C C . ARG D 2 20 ? 19.29998 10.03367 -15.20368 1.000 72.88000 81 ARG D C 1
ATOM 1726 O O . ARG D 2 20 ? 19.78532 9.98010 -16.33846 1.000 88.39000 81 ARG D O 1
ATOM 1734 N N . ALA D 2 21 ? 19.39838 9.02308 -14.33809 1.000 73.11000 82 ALA D N 1
ATOM 1735 C CA . ALA D 2 21 ? 20.02846 7.76878 -14.73452 1.000 67.77000 82 ALA D CA 1
ATOM 1736 C C . ALA D 2 21 ? 19.15828 7.01163 -15.72969 1.000 72.79000 82 ALA D C 1
ATOM 1737 O O . ALA D 2 21 ? 19.63959 6.56529 -16.77769 1.000 75.92000 82 ALA D O 1
ATOM 1739 N N . GLU D 2 22 ? 17.86746 6.86409 -15.42001 0.840 62.90000 83 GLU D N 1
ATOM 1740 C CA . GLU D 2 22 ? 16.97420 6.11405 -16.29784 0.840 70.25000 83 GLU D CA 1
ATOM 1741 C C . GLU D 2 22 ? 16.68055 6.87845 -17.58313 0.840 75.19000 83 GLU D C 1
ATOM 1742 O O . GLU D 2 22 ? 16.65452 6.28668 -18.66852 0.840 76.08000 83 GLU D O 1
ATOM 1748 N N . GLU D 2 23 ? 16.44521 8.18994 -17.48212 1.000 71.93000 84 GLU D N 1
ATOM 1749 C CA . GLU D 2 23 ? 16.15324 8.98101 -18.67465 1.000 75.58000 84 GLU D CA 1
ATOM 1750 C C . GLU D 2 23 ? 17.32833 8.97334 -19.64333 1.000 75.67000 84 GLU D C 1
ATOM 1751 O O . GLU D 2 23 ? 17.13808 8.90424 -20.86333 1.000 81.89000 84 GLU D O 1
ATOM 1757 N N . TYR D 2 24 ? 18.55136 9.03297 -19.11714 1.000 80.50000 85 TYR D N 1
ATOM 1758 C CA . TYR D 2 24 ? 19.73499 9.03010 -19.96954 1.000 79.83000 85 TYR D CA 1
ATOM 1759 C C . TYR D 2 24 ? 19.84351 7.73386 -20.75815 1.000 82.72000 85 TYR D C 1
ATOM 1760 O O . TYR D 2 24 ? 19.89017 7.74210 -21.99377 1.000 83.94000 85 TYR D O 1
ATOM 1769 N N . VAL D 2 25 ? 19.89882 6.60327 -20.05109 1.000 79.89000 86 VAL D N 1
ATOM 1770 C CA . VAL D 2 25 ? 20.01885 5.30406 -20.69239 1.000 77.53000 86 VAL D CA 1
ATOM 1771 C C . VAL D 2 25 ? 18.81742 4.97702 -21.56525 1.000 76.74000 86 VAL D C 1
ATOM 1772 O O . VAL D 2 25 ? 18.88447 4.05013 -22.37799 1.000 76.15000 86 VAL D O 1
ATOM 1776 N N . ARG D 2 26 ? 17.71646 5.71653 -21.41669 0.880 71.57000 87 ARG D N 1
ATOM 1777 C CA . ARG D 2 26 ? 16.57914 5.54873 -22.31168 0.880 74.78000 87 ARG D CA 1
ATOM 1778 C C . ARG D 2 26 ? 16.83470 6.16874 -23.68024 0.880 79.95000 87 ARG D C 1
ATOM 1779 O O . ARG D 2 26 ? 16.32745 5.66314 -24.68717 0.880 88.18000 87 ARG D O 1
ATOM 1781 N N . ARG D 2 27 ? 17.62120 7.24714 -23.74077 0.910 76.02000 88 ARG D N 1
ATOM 1782 C CA . ARG D 2 27 ? 17.83036 7.94423 -25.00733 0.910 67.88000 88 ARG D CA 1
ATOM 1783 C C . ARG D 2 27 ? 18.70708 7.13307 -25.95723 0.910 76.73000 88 ARG D C 1
ATOM 1784 O O . ARG D 2 27 ? 18.41551 7.04979 -27.15721 0.910 75.30000 88 ARG D O 1
ATOM 1786 N N . ILE D 2 28 ? 19.78165 6.53100 -25.43290 1.000 85.47000 89 ILE D N 1
ATOM 1787 C CA . ILE D 2 28 ? 20.71052 5.74727 -26.24538 1.000 81.36000 89 ILE D CA 1
ATOM 1788 C C . ILE D 2 28 ? 20.06566 4.44628 -26.70303 1.000 84.30000 89 ILE D C 1
ATOM 1789 O O . ILE D 2 28 ? 20.28877 3.99132 -27.83136 1.000 89.41000 89 ILE D O 1
ATOM 1794 N N . SER D 2 29 ? 19.23107 3.84364 -25.85482 0.740 82.27000 90 SER D N 1
ATOM 1795 C CA . SER D 2 29 ? 18.54214 2.62238 -26.25285 0.740 76.94000 90 SER D CA 1
ATOM 1796 C C . SER D 2 29 ? 17.51073 2.89986 -27.33650 0.740 79.03000 90 SER D C 1
ATOM 1797 O O . SER D 2 29 ? 17.26222 2.04469 -28.19558 0.740 80.03000 90 SER D O 1
ATOM 1800 N N . LYS D 2 30 ? 16.91115 4.09011 -27.31369 1.000 79.19000 91 LYS D N 1
ATOM 1801 C CA . LYS D 2 30 ? 16.02635 4.52793 -28.38122 1.000 75.93000 91 LYS D CA 1
ATOM 1802 C C . LYS D 2 30 ? 16.77077 4.80153 -29.68089 1.000 85.35000 91 LYS D C 1
ATOM 1803 O O . LYS D 2 30 ? 16.12509 4.93830 -30.72476 1.000 92.91000 91 LYS D O 1
ATOM 1805 N N . LYS D 2 31 ? 18.09957 4.88417 -29.64661 1.000 82.51000 92 LYS D N 1
ATOM 1806 C CA . LYS D 2 31 ? 18.90624 5.11685 -30.83947 1.000 78.42000 92 LYS D CA 1
ATOM 1807 C C . LYS D 2 31 ? 19.77709 3.93155 -31.22243 1.000 83.08000 92 LYS D C 1
ATOM 1808 O O . LYS D 2 31 ? 19.94745 3.65975 -32.41324 1.000 89.58000 92 LYS D O 1
ATOM 1810 N N . GLU D 2 32 ? 20.33590 3.21742 -30.24220 1.000 81.81000 93 GLU D N 1
ATOM 1811 C CA . GLU D 2 32 ? 21.18896 2.07316 -30.54954 1.000 89.98000 93 GLU D CA 1
ATOM 1812 C C . GLU D 2 32 ? 20.39405 0.95823 -31.21783 1.000 87.44000 93 GLU D C 1
ATOM 1813 O O . GLU D 2 32 ? 20.84790 0.36123 -32.20099 1.000 81.82000 93 GLU D O 1
ATOM 1815 N N . GLY D 2 33 ? 19.20785 0.66083 -30.69612 1.000 89.01000 94 GLY D N 1
ATOM 1816 C CA . GLY D 2 33 ? 18.34090 -0.33796 -31.28042 1.000 87.13000 94 GLY D CA 1
ATOM 1817 C C . GLY D 2 33 ? 18.16598 -1.62024 -30.49228 1.000 85.75000 94 GLY D C 1
ATOM 1818 O O . GLY D 2 33 ? 17.59933 -2.57830 -31.03182 1.000 87.99000 94 GLY D O 1
ATOM 1819 N N . THR D 2 34 ? 18.62944 -1.68269 -29.24498 1.000 85.00000 95 THR D N 1
ATOM 1820 C CA . THR D 2 34 ? 18.43593 -2.86691 -28.41750 1.000 85.23000 95 THR D CA 1
ATOM 1821 C C . THR D 2 34 ? 17.82945 -2.45484 -27.07725 1.000 89.42000 95 THR D C 1
ATOM 1822 O O . THR D 2 34 ? 17.52908 -1.28069 -26.83798 1.000 85.07000 95 THR D O 1
ATOM 1826 N N . GLU D 2 35 ? 17.66000 -3.43521 -26.19563 1.000 84.70000 96 GLU D N 1
ATOM 1827 C CA . GLU D 2 35 ? 16.72161 -3.35379 -25.08596 1.000 68.93000 96 GLU D CA 1
ATOM 1828 C C . GLU D 2 35 ? 17.40266 -2.99247 -23.76801 1.000 60.38000 96 GLU D C 1
ATOM 1829 O O . GLU D 2 35 ? 18.60831 -3.17906 -23.58522 1.000 57.75000 96 GLU D O 1
ATOM 1835 N N . VAL D 2 36 ? 16.59376 -2.47524 -22.84143 1.000 48.07000 97 VAL D N 1
ATOM 1836 C CA . VAL D 2 36 ? 17.04692 -2.02432 -21.52802 1.000 42.33000 97 VAL D CA 1
ATOM 1837 C C . VAL D 2 36 ? 16.02414 -2.46140 -20.48559 1.000 54.69000 97 VAL D C 1
ATOM 1838 O O . VAL D 2 36 ? 14.81644 -2.30311 -20.69241 1.000 59.56000 97 VAL D O 1
ATOM 1842 N N . ARG D 2 37 ? 16.50465 -3.01234 -19.36830 1.000 47.22000 98 ARG D N 1
ATOM 1843 C CA . ARG D 2 37 ? 15.65051 -3.43792 -18.26750 1.000 40.39000 98 ARG D CA 1
ATOM 1844 C C . ARG D 2 37 ? 16.08948 -2.76460 -16.97548 1.000 39.40000 98 ARG D C 1
ATOM 1845 O O . ARG D 2 37 ? 17.24533 -2.36488 -16.81926 1.000 35.88000 98 ARG D O 1
ATOM 1853 N N . PHE D 2 38 ? 15.15300 -2.66259 -16.03625 1.000 29.02000 99 PHE D N 1
ATOM 1854 C CA . PHE D 2 38 ? 15.42480 -2.11027 -14.71787 1.000 32.76000 99 PHE D CA 1
ATOM 1855 C C . PHE D 2 38 ? 15.03377 -3.11350 -13.64219 1.000 39.18000 99 PHE D C 1
ATOM 1856 O O . PHE D 2 38 ? 14.07419 -3.87399 -13.80611 1.000 39.52000 99 PHE D O 1
ATOM 1864 N N . GLU D 2 39 ? 15.78909 -3.11548 -12.54586 0.980 31.77000 100 GLU D N 1
ATOM 1865 C CA . GLU D 2 39 ? 15.47637 -3.91913 -11.37418 0.980 37.04000 100 GLU D CA 1
ATOM 1866 C C . GLU D 2 39 ? 15.57395 -3.04466 -10.13417 0.980 28.15000 100 GLU D C 1
ATOM 1867 O O . GLU D 2 39 ? 16.51360 -2.25706 -9.98866 0.980 50.93000 100 GLU D O 1
ATOM 1873 N N . LYS D 2 40 ? 14.59596 -3.19020 -9.24595 1.000 44.55000 101 LYS D N 1
ATOM 1874 C CA . LYS D 2 40 ? 14.47089 -2.37065 -8.05003 1.000 40.25000 101 LYS D CA 1
ATOM 1875 C C . LYS D 2 40 ? 14.59119 -3.25671 -6.81893 1.000 43.37000 101 LYS D C 1
ATOM 1876 O O . LYS D 2 40 ? 13.86538 -4.24762 -6.69087 1.000 47.05000 101 LYS D O 1
ATOM 1882 N N . ASP D 2 41 ? 15.50725 -2.90213 -5.91728 1.000 44.11000 102 ASP D N 1
ATOM 1883 C CA . ASP D 2 41 ? 15.71419 -3.67962 -4.69514 1.000 54.30000 102 ASP D CA 1
ATOM 1884 C C . ASP D 2 41 ? 16.15224 -2.71293 -3.59722 1.000 62.65000 102 ASP D C 1
ATOM 1885 O O . ASP D 2 41 ? 17.33675 -2.37723 -3.50316 1.000 61.21000 102 ASP D O 1
ATOM 1890 N N . ASP D 2 42 ? 15.19517 -2.28149 -2.77395 1.000 53.38000 103 ASP D N 1
ATOM 1891 C CA . ASP D 2 42 ? 15.44216 -1.39269 -1.63303 1.000 64.40000 103 ASP D CA 1
ATOM 1892 C C . ASP D 2 42 ? 16.10251 -0.12166 -2.15397 1.000 57.21000 103 ASP D C 1
ATOM 1893 O O . ASP D 2 42 ? 15.48134 0.58265 -2.96887 1.000 64.57000 103 ASP D O 1
ATOM 1895 N N . GLY D 2 43 ? 17.32053 0.21332 -1.73589 1.000 56.98000 104 GLY D N 1
ATOM 1896 C CA . GLY D 2 43 ? 17.97209 1.42624 -2.18797 1.000 56.73000 104 GLY D CA 1
ATOM 1897 C C . GLY D 2 43 ? 18.88146 1.20959 -3.37917 1.000 57.62000 104 GLY D C 1
ATOM 1898 O O . GLY D 2 43 ? 19.80384 1.99577 -3.61634 1.000 62.22000 104 GLY D O 1
ATOM 1899 N N . PHE D 2 44 ? 18.63180 0.14461 -4.13539 1.000 46.88000 105 PHE D N 1
ATOM 1900 C CA . PHE D 2 44 ? 19.41263 -0.18647 -5.31748 1.000 45.45000 105 PHE D CA 1
ATOM 1901 C C . PHE D 2 44 ? 18.58798 0.04421 -6.57493 1.000 47.79000 105 PHE D C 1
ATOM 1902 O O . PHE D 2 44 ? 17.40492 -0.30733 -6.62869 1.000 53.10000 105 PHE D O 1
ATOM 1910 N N . LEU D 2 45 ? 19.22095 0.63528 -7.58362 1.000 46.38000 106 LEU D N 1
ATOM 1911 C CA . LEU D 2 45 ? 18.65355 0.74521 -8.92010 1.000 41.68000 106 LEU D CA 1
ATOM 1912 C C . LEU D 2 45 ? 19.56498 -0.00414 -9.87734 1.000 44.26000 106 LEU D C 1
ATOM 1913 O O . LEU D 2 45 ? 20.74037 0.34804 -10.02208 1.000 42.73000 106 LEU D O 1
ATOM 1918 N N . THR D 2 46 ? 19.03083 -1.03788 -10.51641 1.000 34.72000 107 THR D N 1
ATOM 1919 C CA . THR D 2 46 ? 19.78226 -1.84813 -11.46280 1.000 34.78000 107 THR D CA 1
ATOM 1920 C C . THR D 2 46 ? 19.32426 -1.52061 -12.87644 1.000 42.04000 107 THR D C 1
ATOM 1921 O O . THR D 2 46 ? 18.12172 -1.51393 -13.15858 1.000 36.98000 107 THR D O 1
ATOM 1925 N N . ILE D 2 47 ? 20.28262 -1.23525 -13.75275 1.000 34.14000 108 ILE D N 1
ATOM 1926 C CA . ILE D 2 47 ? 20.02234 -0.92914 -15.15382 1.000 34.09000 108 ILE D CA 1
ATOM 1927 C C . ILE D 2 47 ? 20.74135 -1.97476 -15.99137 1.000 40.56000 108 ILE D C 1
ATOM 1928 O O . ILE D 2 47 ? 21.97613 -2.05057 -15.97061 1.000 41.51000 108 ILE D O 1
ATOM 1933 N N . GLU D 2 48 ? 19.97560 -2.77940 -16.72137 1.000 35.79000 109 GLU D N 1
ATOM 1934 C CA . GLU D 2 48 ? 20.51646 -3.87554 -17.51280 1.000 31.11000 109 GLU D CA 1
ATOM 1935 C C . GLU D 2 48 ? 20.28328 -3.60659 -18.99244 1.000 41.97000 109 GLU D C 1
ATOM 1936 O O . GLU D 2 48 ? 19.14866 -3.35469 -19.41139 1.000 52.51000 109 GLU D O 1
ATOM 1942 N N . VAL D 2 49 ? 21.35782 -3.66121 -19.77574 1.000 33.48000 110 VAL D N 1
ATOM 1943 C CA . VAL D 2 49 ? 21.31046 -3.44845 -21.21637 1.000 41.29000 110 VAL D CA 1
ATOM 1944 C C . VAL D 2 49 ? 21.88298 -4.68359 -21.89631 1.000 46.58000 110 VAL D C 1
ATOM 1945 O O . VAL D 2 49 ? 22.85355 -5.27491 -21.41162 1.000 53.14000 110 VAL D O 1
ATOM 1949 N N . LYS D 2 50 ? 21.28384 -5.07059 -23.01788 1.000 48.85000 111 LYS D N 1
ATOM 1950 C CA . LYS D 2 50 ? 21.65697 -6.28581 -23.72883 1.000 56.81000 111 LYS D CA 1
ATOM 1951 C C . LYS D 2 50 ? 22.40719 -5.93293 -25.00629 1.000 59.91000 111 LYS D C 1
ATOM 1952 O O . LYS D 2 50 ? 21.97883 -5.05136 -25.75879 1.000 57.80000 111 LYS D O 1
ATOM 1958 N N . ASN D 2 51 ? 23.52365 -6.62560 -25.24214 1.000 61.66000 112 ASN D N 1
ATOM 1959 C CA . ASN D 2 51 ? 24.33706 -6.46498 -26.44828 1.000 58.87000 112 ASN D CA 1
ATOM 1960 C C . ASN D 2 51 ? 24.74435 -5.00445 -26.64886 1.000 55.63000 112 ASN D C 1
ATOM 1961 O O . ASN D 2 51 ? 24.45769 -4.37915 -27.67160 1.000 54.83000 112 ASN D O 1
ATOM 1966 N N . LEU D 2 52 ? 25.42806 -4.47094 -25.64387 1.000 68.80000 113 LEU D N 1
ATOM 1967 C CA . LEU D 2 52 ? 25.88116 -3.08946 -25.65564 1.000 54.99000 113 LEU D CA 1
ATOM 1968 C C . LEU D 2 52 ? 27.35740 -3.02825 -26.02139 1.000 61.66000 113 LEU D C 1
ATOM 1969 O O . LEU D 2 52 ? 28.15999 -3.83735 -25.54625 1.000 59.06000 113 LEU D O 1
ATOM 1974 N N . SER D 2 53 ? 27.70877 -2.06639 -26.87029 1.000 61.06000 114 SER D N 1
ATOM 1975 C CA . SER D 2 53 ? 29.09660 -1.90405 -27.27263 1.000 66.00000 114 SER D CA 1
ATOM 1976 C C . SER D 2 53 ? 29.93032 -1.37593 -26.11194 1.000 67.76000 114 SER D C 1
ATOM 1977 O O . SER D 2 53 ? 29.42785 -0.69392 -25.21427 1.000 72.54000 114 SER D O 1
ATOM 1980 N N . GLU D 2 54 ? 31.22457 -1.70390 -26.13865 1.000 65.80000 115 GLU D N 1
ATOM 1981 C CA . GLU D 2 54 ? 32.13062 -1.22060 -25.10273 1.000 64.26000 115 GLU D CA 1
ATOM 1982 C C . GLU D 2 54 ? 32.18270 0.29941 -25.07254 1.000 72.33000 115 GLU D C 1
ATOM 1983 O O . GLU D 2 54 ? 32.31967 0.89477 -23.99789 1.000 76.62000 115 GLU D O 1
ATOM 1989 N N . GLU D 2 55 ? 32.08331 0.94128 -26.23908 1.000 71.54000 116 GLU D N 1
ATOM 1990 C CA . GLU D 2 55 ? 32.07157 2.39909 -26.28709 1.000 66.69000 116 GLU D CA 1
ATOM 1991 C C . GLU D 2 55 ? 30.84459 2.95852 -25.58137 1.000 73.79000 116 GLU D C 1
ATOM 1992 O O . GLU D 2 55 ? 30.94091 3.94547 -24.84298 1.000 75.04000 116 GLU D O 1
ATOM 1994 N N . ARG D 2 56 ? 29.68245 2.33750 -25.79075 1.000 73.54000 117 ARG D N 1
ATOM 1995 C CA . ARG D 2 56 ? 28.49375 2.74551 -25.05329 1.000 66.77000 117 ARG D CA 1
ATOM 1996 C C . ARG D 2 56 ? 28.57870 2.33891 -23.58846 1.000 65.77000 117 ARG D C 1
ATOM 1997 O O . ARG D 2 56 ? 28.00443 3.01293 -22.72752 1.000 70.48000 117 ARG D O 1
ATOM 2005 N N . LEU D 2 57 ? 29.28641 1.25075 -23.28345 1.000 63.07000 118 LEU D N 1
ATOM 2006 C CA . LEU D 2 57 ? 29.48445 0.87197 -21.88932 1.000 64.75000 118 LEU D CA 1
ATOM 2007 C C . LEU D 2 57 ? 30.22341 1.96613 -21.12744 1.000 63.33000 118 LEU D C 1
ATOM 2008 O O . LEU D 2 57 ? 29.77930 2.40601 -20.06068 1.000 62.21000 118 LEU D O 1
ATOM 2013 N N . ARG D 2 58 ? 31.34910 2.43135 -21.67413 0.970 67.07000 119 ARG D N 1
ATOM 2014 C CA . ARG D 2 58 ? 32.13932 3.44587 -20.98450 0.970 60.71000 119 ARG D CA 1
ATOM 2015 C C . ARG D 2 58 ? 31.37890 4.76198 -20.88177 0.970 50.97000 119 ARG D C 1
ATOM 2016 O O . ARG D 2 58 ? 31.48025 5.46541 -19.87046 0.970 62.78000 119 ARG D O 1
ATOM 2024 N N . GLU D 2 59 ? 30.60225 5.10460 -21.91320 1.000 58.06000 120 GLU D N 1
ATOM 2025 C CA . GLU D 2 59 ? 29.82874 6.34343 -21.89603 1.000 57.68000 120 GLU D CA 1
ATOM 2026 C C . GLU D 2 59 ? 28.85017 6.36823 -20.72582 1.000 63.88000 120 GLU D C 1
ATOM 2027 O O . GLU D 2 59 ? 28.86487 7.29518 -19.90751 1.000 69.38000 120 GLU D O 1
ATOM 2033 N N . ILE D 2 60 ? 27.97831 5.35627 -20.64054 1.000 56.72000 121 ILE D N 1
ATOM 2034 C CA . ILE D 2 60 ? 27.02178 5.27943 -19.53616 1.000 52.76000 121 ILE D CA 1
ATOM 2035 C C . ILE D 2 60 ? 27.74926 5.23118 -18.20262 1.000 55.89000 121 ILE D C 1
ATOM 2036 O O . ILE D 2 60 ? 27.38463 5.93407 -17.25181 1.000 50.89000 121 ILE D O 1
ATOM 2041 N N . ALA D 2 61 ? 28.75116 4.35460 -18.09506 1.000 49.49000 122 ALA D N 1
ATOM 2042 C CA . ALA D 2 61 ? 29.48189 4.21122 -16.84197 1.000 48.62000 122 ALA D CA 1
ATOM 2043 C C . ALA D 2 61 ? 30.10714 5.53295 -16.42486 1.000 58.35000 122 ALA D C 1
ATOM 2044 O O . ALA D 2 61 ? 30.07951 5.89982 -15.24419 1.000 60.14000 122 ALA D O 1
ATOM 2046 N N . GLU D 2 62 ? 30.65708 6.27129 -17.38897 1.000 64.03000 123 GLU D N 1
ATOM 2047 C CA . GLU D 2 62 ? 31.22977 7.57807 -17.09306 1.000 60.23000 123 GLU D CA 1
ATOM 2048 C C . GLU D 2 62 ? 30.14746 8.58459 -16.71697 1.000 63.52000 123 GLU D C 1
ATOM 2049 O O . GLU D 2 62 ? 30.32862 9.37858 -15.78691 1.000 70.02000 123 GLU D O 1
ATOM 2055 N N . TYR D 2 63 ? 29.01148 8.56089 -17.41885 1.000 63.63000 124 TYR D N 1
ATOM 2056 C CA . TYR D 2 63 ? 27.93727 9.50628 -17.12540 1.000 65.26000 124 TYR D CA 1
ATOM 2057 C C . TYR D 2 63 ? 27.31277 9.22848 -15.76339 1.000 67.99000 124 TYR D C 1
ATOM 2058 O O . TYR D 2 63 ? 27.14106 10.14489 -14.95102 1.000 66.17000 124 TYR D O 1
ATOM 2067 N N . LEU D 2 64 ? 26.96586 7.96567 -15.49549 1.000 59.62000 125 LEU D N 1
ATOM 2068 C CA . LEU D 2 64 ? 26.34060 7.62421 -14.22118 1.000 65.98000 125 LEU D CA 1
ATOM 2069 C C . LEU D 2 64 ? 27.24635 7.95477 -13.04290 1.000 59.45000 125 LEU D C 1
ATOM 2070 O O . LEU D 2 64 ? 26.75524 8.21898 -11.93986 1.000 59.30000 125 LEU D O 1
ATOM 2075 N N . TRP D 2 65 ? 28.56475 7.94721 -13.25271 1.000 64.55000 126 TRP D N 1
ATOM 2076 C CA . TRP D 2 65 ? 29.48047 8.34623 -12.18948 1.000 65.59000 126 TRP D CA 1
ATOM 2077 C C . TRP D 2 65 ? 29.34843 9.83199 -11.87811 1.000 75.52000 126 TRP D C 1
ATOM 2078 O O . TRP D 2 65 ? 29.42333 10.23695 -10.71248 1.000 78.82000 126 TRP D O 1
ATOM 2089 N N . ARG D 2 66 ? 29.14382 10.65901 -12.90390 0.740 70.27000 127 ARG D N 1
ATOM 2090 C CA . ARG D 2 66 ? 28.91923 12.08138 -12.67627 0.740 67.73000 127 ARG D CA 1
ATOM 2091 C C . ARG D 2 66 ? 27.51934 12.35640 -12.14868 0.740 72.06000 127 ARG D C 1
ATOM 2092 O O . ARG D 2 66 ? 27.30308 13.36365 -11.46504 0.740 74.72000 127 ARG D O 1
ATOM 2094 N N . VAL D 2 67 ? 26.56462 11.47942 -12.46217 1.000 68.97000 128 VAL D N 1
ATOM 2095 C CA . VAL D 2 67 ? 25.18136 11.67930 -12.04884 1.000 76.31000 128 VAL D CA 1
ATOM 2096 C C . VAL D 2 67 ? 24.92419 11.14142 -10.64581 1.000 69.80000 128 VAL D C 1
ATOM 2097 O O . VAL D 2 67 ? 24.03574 11.64709 -9.94902 1.000 65.28000 128 VAL D O 1
ATOM 2101 N N . ALA D 2 68 ? 25.69120 10.15246 -10.19876 1.000 68.34000 129 ALA D N 1
ATOM 2102 C CA . ALA D 2 68 ? 25.55419 9.63634 -8.84106 1.000 71.56000 129 ALA D CA 1
ATOM 2103 C C . ALA D 2 68 ? 26.79642 9.96280 -8.02096 1.000 71.71000 129 ALA D C 1
ATOM 2104 O O . ALA D 2 68 ? 27.56309 10.85804 -8.37521 1.000 70.87000 129 ALA D O 1
#

Secondary structure (DSSP, 8-state):
-EEEEEES--HHHHHHHHHHHHHHHHHHT--EEEEEETTEEEEEESS--HHHHHHHHHHHHHHH-/-EEEEEES--HHHHHHHHHHHHHHHHHHT--EEEEEETTEEEEEESS--HHHHHHHHHHHHHH-/-EEEEEES--HHHHHHHHHHHHHHHHHHT--EEEEEETTEEEEEESS--HHHHHHHHHHHHHHH-/-EEEEEES--HHHHHHHHHHHHHHHHHH-S-EEEEEETTEEEEEESS--HHHHHHHHHHHHHH-

Solvent-accessible surface area: 13359 Å² total; per-residue (Å²): 72,28,44,2,0,0,1,89,34,62,79,63,4,79,118,136,1,26,91,39,0,140,161,12,2,176,169,76,73,22,129,10,76,28,50,100,91,121,24,14,6,17,2,68,0,92,129,10,128,103,160,66,0,78,74,2,0,67,54,1,9,65,28,24,152,42,3,0,0,0,1,27,133,26,67,87,118,19,15,100,134,0,6,87,44,0,37,136,14,4,174,161,80,69,31,140,42,52,1,13,25,25,80,29,6,1,2,0,27,0,25,136,20,48,79,126,63,2,82,73,0,6,116,64,0,82,125,47,44,86,44,20,3,0,1,2,58,6,69,78,125,5,28,57,109,1,33,122,64,0,38,47,20,2,80,163,51,65,39,106,33,61,58,54,117,85,119,10,8,0,13,2,67,0,36,117,13,120,117,145,90,2,78,26,2,8,62,42,1,14,165,20,29,92,22,0,8,0,0,2,16,134,38,74,116,120,8,29,101,123,0,20,128,58,0,53,65,23,23,94,88,64,60,54,70,17,41,16,18,51,53,88,37,10,2,4,0,28,2,93,105,22,61,68,71,96,4,75,78,0,2,126,47,0,92,87,26,42

Radius of gyration: 19.54 Å; Cα contacts (8 Å, |Δi|>4): 409; chains: 4; bounding box: 52×39×35 Å

Foldseek 3Di:
DDKDKQFQFDPVLVVVLVVVVCVVCVVVVWDWDWDDDDGIIMIGTPPDDPVRVVVSVVSSVVSRD/DDKDKDFQADPVLLVVLVVVVVVVCVVVVWDWDWDDDPRMIIIDIPPDDVVVVVVSVVVNVVSD/DDKDKFFQQDDVLLVVLVVVLVVVLVVVVWDWDWDDDDGIIMIDTPPDDDVSVVVSVVSSVVNRD/DDKDKDAQDDVVLVCVLVVVVVVVCVPVPFDWDWDDDPRMIMIDTPPDDVVVVVVSVVVSVVSD

Nearest PDB structures (foldseek):
  6wmk-assembly2_D  TM=9.824E-01  e=4.891E-10  synthetic construct
  7mwq-assembly2_C  TM=9.634E-01  e=5.421E-08  synthetic construct
  6wmk-assembly2_C  TM=9.744E-01  e=2.604E-07  synthetic construct
  8fg6-assembly1_B  TM=8.776E-01  e=1.387E-04  synthetic construct
  8ure-assembly1_G  TM=9.361E-01  e=3.604E-04  synthetic construct

Sequence (258 aa):
TWQWVLINISEEARQRIEEYVRRISKKEGTEVHFEKDDGVLHIRVKNLHEKRAREIHEYAKRVILSSIFLLSNVSEEARQRAEEYVRRISKKEGTEVRFEKDDGFLTIEVKNLSEERLREIAEYLWRVATWQWVLINISEEARQRIEEYVRRISKKEGTEVHFEKDDGVLHIRVKNLHEKRAREIHEYAKRVILSSIFLLSNVSEEARQRAEEYVRRISKKEGTEVRFEKDDGFLTIEVKNLSEERLREIAEYLWRVA

B-factor: mean 54.71, std 13.45, range [23.22, 95.08]